Protein AF-A0A842ZXE7-F1 (afdb_monomer)

Mean predicted aligned error: 5.36 Å

Nearest PDB structures (foldseek):
  5zku-assembly1_A  TM=5.043E-01  e=1.605E-01  Pseudarthrobacter chlorophenolicus A6
  1ru4-assembly1_A  TM=4.496E-01  e=8.632E-02  Dickeya chrysanthemi
  4c2l-assembly1_A  TM=4.422E-01  e=1.974E-01  Aspergillus tubingensis
  4ozy-assembly1_A  TM=3.709E-01  e=7.358E+00  Pseudomonas syringae pv. tomato str. DC3000

Structure (mmCIF, N/CA/C/O backbone):
data_AF-A0A842ZXE7-F1
#
_entry.id   AF-A0A842ZXE7-F1
#
loop_
_atom_site.group_PDB
_atom_site.id
_atom_site.type_symbol
_atom_site.label_atom_id
_atom_site.label_alt_id
_atom_site.label_comp_id
_atom_site.label_asym_id
_atom_site.label_entity_id
_atom_site.label_seq_id
_atom_site.pdbx_PDB_ins_code
_atom_site.Cartn_x
_atom_site.Cartn_y
_atom_site.Cartn_z
_atom_site.occupancy
_atom_site.B_iso_or_equiv
_atom_site.auth_seq_id
_atom_site.auth_comp_id
_atom_site.auth_asym_id
_atom_site.auth_atom_id
_atom_site.pdbx_PDB_model_num
ATOM 1 N N . MET A 1 1 ? -13.085 -10.046 -1.344 1.00 96.69 1 MET A N 1
ATOM 2 C CA . MET A 1 1 ? -13.104 -9.848 -2.806 1.00 96.69 1 MET A CA 1
ATOM 3 C C . MET A 1 1 ? -12.924 -11.207 -3.447 1.00 96.69 1 MET A C 1
ATOM 5 O O . MET A 1 1 ? -12.122 -11.976 -2.935 1.00 96.69 1 MET A O 1
ATOM 9 N N . LYS A 1 2 ? -13.717 -11.521 -4.475 1.00 98.12 2 LYS A N 1
ATOM 10 C CA . LYS A 1 2 ? -13.619 -12.799 -5.191 1.00 98.12 2 LYS A CA 1
ATOM 11 C C . LYS A 1 2 ? -12.360 -12.816 -6.052 1.00 98.12 2 LYS A C 1
ATOM 13 O O . LYS A 1 2 ? -11.903 -11.757 -6.464 1.00 98.12 2 LYS A O 1
ATOM 18 N N . ASP A 1 3 ? -11.834 -14.000 -6.318 1.00 98.69 3 ASP A N 1
ATOM 19 C CA . ASP A 1 3 ? -10.656 -14.172 -7.164 1.00 98.69 3 ASP A CA 1
ATOM 20 C C . ASP A 1 3 ? -10.885 -13.569 -8.551 1.00 98.69 3 ASP A C 1
ATOM 22 O O . ASP A 1 3 ? -11.973 -13.681 -9.127 1.00 98.69 3 ASP A O 1
ATOM 26 N N . GLY A 1 4 ? -9.852 -12.936 -9.099 1.00 98.44 4 GLY A N 1
ATOM 27 C CA . GLY A 1 4 ? -9.934 -12.362 -10.430 1.00 98.44 4 GLY A CA 1
ATOM 28 C C . GLY A 1 4 ? -8.965 -11.223 -10.691 1.00 98.44 4 GLY A C 1
ATOM 29 O O . GLY A 1 4 ? -8.296 -10.696 -9.799 1.00 98.44 4 GLY A O 1
ATOM 30 N N . ASN A 1 5 ? -8.922 -10.841 -11.965 1.00 98.50 5 ASN A N 1
ATOM 31 C CA . ASN A 1 5 ? -8.222 -9.657 -12.432 1.00 98.50 5 ASN A CA 1
ATOM 32 C C . ASN A 1 5 ? -9.238 -8.547 -12.694 1.00 98.50 5 ASN A C 1
ATOM 34 O O . ASN A 1 5 ? -10.122 -8.690 -13.538 1.00 98.50 5 ASN A O 1
ATOM 38 N N . TYR A 1 6 ? -9.090 -7.447 -11.975 1.00 98.56 6 TYR A N 1
ATOM 39 C CA . TYR A 1 6 ? -9.992 -6.318 -12.003 1.00 98.56 6 TYR 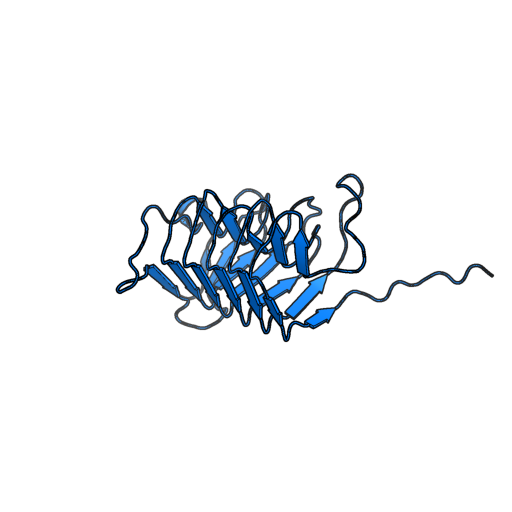A CA 1
ATOM 40 C C . TYR A 1 6 ? -9.317 -5.128 -12.680 1.00 98.56 6 TYR A C 1
ATOM 42 O O . TYR A 1 6 ? -8.247 -4.673 -12.272 1.00 98.56 6 TYR A O 1
ATOM 50 N N . THR A 1 7 ? -9.954 -4.625 -13.731 1.00 98.25 7 THR A N 1
ATOM 51 C CA . THR A 1 7 ? -9.432 -3.570 -14.605 1.00 98.25 7 THR A CA 1
ATOM 52 C C . THR A 1 7 ? -10.528 -2.564 -14.899 1.00 98.25 7 THR A C 1
ATOM 54 O O . THR A 1 7 ? -11.640 -2.980 -15.196 1.00 98.25 7 THR A O 1
ATOM 57 N N . GLY A 1 8 ? -10.215 -1.273 -14.927 1.00 97.38 8 GLY A N 1
ATOM 58 C CA . GLY A 1 8 ? -11.217 -0.219 -15.119 1.00 97.38 8 GLY A CA 1
ATOM 59 C C . GLY A 1 8 ? -11.276 0.711 -13.913 1.00 97.38 8 GLY A C 1
ATOM 60 O O . GLY A 1 8 ? -10.746 0.401 -12.849 1.00 97.38 8 GLY A O 1
ATOM 61 N N . ALA A 1 9 ? -11.860 1.894 -14.090 1.00 96.31 9 ALA A N 1
ATOM 62 C CA . ALA A 1 9 ? -11.877 2.912 -13.037 1.00 96.31 9 ALA A CA 1
ATOM 63 C C . ALA A 1 9 ? -12.733 2.489 -11.834 1.00 96.31 9 ALA A C 1
ATOM 65 O O . ALA A 1 9 ? -12.385 2.767 -10.693 1.00 96.31 9 ALA A O 1
ATOM 66 N N . GLU A 1 10 ? -13.819 1.774 -12.102 1.00 96.62 10 GLU A N 1
ATOM 67 C CA . GLU A 1 10 ? -14.791 1.253 -11.148 1.00 96.62 10 GLU A CA 1
ATOM 68 C C . GLU A 1 10 ? -14.231 0.176 -10.212 1.00 96.62 10 GLU A C 1
ATOM 70 O O . GLU A 1 10 ? -14.838 -0.117 -9.184 1.00 96.62 10 GLU A O 1
ATOM 75 N N . TYR A 1 11 ? -13.077 -0.397 -10.555 1.00 97.81 11 TYR A N 1
ATOM 76 C CA . TYR A 1 11 ? -12.435 -1.445 -9.771 1.00 97.81 11 TYR A CA 1
ATOM 77 C C . TYR A 1 11 ? -11.216 -0.977 -8.976 1.00 97.81 11 TYR A C 1
ATOM 79 O O . TYR A 1 11 ? -10.652 -1.759 -8.211 1.00 97.81 11 TYR A O 1
ATOM 87 N N . MET A 1 12 ? -10.797 0.278 -9.145 1.00 98.50 12 MET A N 1
ATOM 88 C CA . MET A 1 12 ? -9.757 0.850 -8.296 1.00 98.50 12 MET A CA 1
ATOM 89 C C . MET A 1 12 ? -10.302 0.998 -6.876 1.00 98.50 12 MET A C 1
ATOM 91 O O . MET A 1 12 ? -11.468 1.343 -6.668 1.00 98.50 12 MET A O 1
ATOM 95 N N . ILE A 1 13 ? -9.458 0.758 -5.879 1.00 98.62 13 ILE A N 1
ATOM 96 C CA . ILE A 1 13 ? -9.859 0.889 -4.484 1.00 98.62 13 ILE A CA 1
ATOM 97 C C . ILE A 1 13 ? -9.641 2.339 -4.062 1.00 98.62 13 ILE A C 1
ATOM 99 O O . ILE A 1 13 ? -8.526 2.763 -3.764 1.00 98.62 13 ILE A O 1
ATOM 103 N N . VAL A 1 14 ? -10.736 3.098 -4.025 1.00 98.50 14 VAL A N 1
ATOM 104 C CA . VAL A 1 14 ? -10.748 4.504 -3.604 1.00 98.50 14 VAL A CA 1
ATOM 105 C C . VAL A 1 14 ? -11.800 4.684 -2.507 1.00 98.50 14 VAL A C 1
ATOM 107 O O . VAL A 1 14 ? -12.976 4.919 -2.804 1.00 98.50 14 VAL A O 1
ATOM 110 N N . PRO A 1 15 ? -11.434 4.518 -1.222 1.00 98.06 15 PRO A N 1
ATOM 111 C CA . PRO A 1 15 ? -12.386 4.633 -0.127 1.00 98.06 15 PRO A CA 1
ATOM 112 C C . PRO A 1 15 ? -13.055 6.013 -0.090 1.00 98.06 15 PRO A C 1
ATOM 114 O O . PRO A 1 15 ? -12.402 7.055 -0.052 1.00 98.06 15 PRO A O 1
ATOM 117 N N . THR A 1 16 ? -14.386 6.030 -0.061 1.00 97.88 16 THR A N 1
ATOM 118 C CA . THR A 1 16 ? -15.180 7.272 -0.021 1.00 97.88 16 THR A CA 1
ATOM 119 C C . THR A 1 16 ? -15.577 7.684 1.394 1.00 97.88 16 THR A C 1
ATOM 121 O O . THR A 1 16 ? -15.981 8.823 1.621 1.00 97.88 16 THR A O 1
ATOM 124 N N . LYS A 1 17 ? -15.417 6.786 2.369 1.00 98.12 17 LYS A N 1
ATOM 125 C CA . LYS A 1 17 ? -15.741 6.990 3.785 1.00 98.12 17 LYS A CA 1
ATOM 126 C C . LYS A 1 17 ? -14.662 6.387 4.683 1.00 98.12 17 LYS A C 1
ATOM 128 O O . LYS A 1 17 ? -13.945 5.483 4.262 1.00 98.12 17 LYS A O 1
ATOM 133 N N . SER A 1 18 ? -14.561 6.905 5.901 1.00 98.75 18 SER A N 1
ATOM 134 C CA . SER A 1 18 ? -13.717 6.339 6.955 1.00 98.75 18 SER A CA 1
ATOM 135 C C . SER A 1 18 ? -14.473 5.252 7.716 1.00 98.75 18 SER A C 1
ATOM 137 O O . SER A 1 18 ? -15.702 5.306 7.823 1.00 98.75 18 SER A O 1
ATOM 139 N N . GLY A 1 19 ? -13.737 4.287 8.259 1.00 98.69 19 GLY A N 1
ATOM 140 C CA . GLY A 1 19 ? -14.235 3.432 9.330 1.00 98.69 19 GLY A CA 1
ATOM 141 C C . GLY A 1 19 ? -14.176 4.144 10.683 1.00 98.69 19 GLY A C 1
ATOM 142 O O . GLY A 1 19 ? -14.006 5.364 10.770 1.00 98.69 19 GLY A O 1
ATOM 143 N N . THR A 1 20 ? -14.267 3.364 11.753 1.00 98.62 20 THR A N 1
ATOM 144 C CA . THR A 1 20 ? -14.024 3.825 13.126 1.00 98.62 20 THR A CA 1
ATOM 145 C C . THR A 1 20 ? -13.076 2.872 13.846 1.00 98.62 20 THR A C 1
ATOM 147 O O . THR A 1 20 ? -12.869 1.747 13.402 1.00 98.62 20 THR A O 1
ATOM 150 N N . ALA A 1 21 ? -12.535 3.287 14.995 1.00 97.88 21 ALA A N 1
ATOM 151 C CA . ALA A 1 21 ? -11.631 2.452 15.790 1.00 97.88 21 ALA A CA 1
ATOM 152 C C . ALA A 1 21 ? -12.230 1.086 16.183 1.00 97.88 21 ALA A C 1
ATOM 154 O O . ALA A 1 21 ? -11.501 0.106 16.279 1.00 97.88 21 ALA A O 1
ATOM 155 N N . GLY A 1 22 ? -13.549 1.015 16.399 1.00 98.12 22 GLY A N 1
ATOM 156 C CA . GLY A 1 22 ? -14.250 -0.234 16.719 1.00 98.12 22 GLY A CA 1
ATOM 157 C C . GLY A 1 22 ? -14.838 -0.961 15.507 1.00 98.12 22 GLY A C 1
ATOM 158 O O . GLY A 1 22 ? -15.333 -2.073 15.656 1.00 98.12 22 GLY A O 1
ATOM 159 N N . ASN A 1 23 ? -14.833 -0.334 14.328 1.00 98.38 23 ASN A N 1
ATOM 160 C CA . ASN A 1 23 ? -15.393 -0.897 13.103 1.00 98.38 23 ASN A CA 1
ATOM 161 C C . ASN A 1 23 ? -14.651 -0.335 11.874 1.00 98.38 23 ASN A C 1
ATOM 163 O O . ASN A 1 23 ? -15.171 0.561 11.190 1.00 98.38 23 ASN A O 1
ATOM 167 N N . PRO A 1 24 ? -13.406 -0.781 11.629 1.00 98.56 24 PRO A N 1
ATOM 168 C CA . PRO A 1 24 ? -12.656 -0.374 10.452 1.00 98.56 24 PRO A CA 1
ATOM 169 C C . PRO A 1 24 ? -13.319 -0.904 9.176 1.00 98.56 24 PRO A C 1
ATOM 171 O O . PRO A 1 24 ? -14.066 -1.883 9.183 1.00 98.56 24 PRO A O 1
ATOM 174 N N . ILE A 1 25 ? -13.042 -0.249 8.053 1.00 98.81 25 ILE A N 1
ATOM 175 C CA . ILE A 1 25 ? -13.433 -0.763 6.742 1.00 98.81 25 ILE A CA 1
ATOM 176 C C . ILE A 1 25 ? -12.370 -1.755 6.296 1.00 98.81 25 ILE A C 1
ATOM 178 O O . ILE A 1 25 ? -11.247 -1.360 6.000 1.00 98.81 25 ILE A O 1
ATOM 182 N N . THR A 1 26 ? -12.737 -3.029 6.205 1.00 98.56 26 THR A N 1
ATOM 183 C CA . THR A 1 26 ? -11.831 -4.090 5.759 1.00 98.56 26 THR A CA 1
ATOM 184 C C . THR A 1 26 ? -12.104 -4.476 4.309 1.00 98.56 26 THR A C 1
ATOM 186 O O . THR A 1 26 ? -13.222 -4.852 3.950 1.00 98.56 26 THR A O 1
ATOM 189 N N . ILE A 1 27 ? -11.067 -4.422 3.475 1.00 98.56 27 ILE A N 1
ATOM 190 C CA . ILE A 1 27 ? -11.071 -4.898 2.092 1.00 98.56 27 ILE A CA 1
ATOM 191 C C . ILE A 1 27 ? -10.038 -6.018 1.983 1.00 98.56 27 ILE A C 1
ATOM 193 O O . ILE A 1 27 ? -8.833 -5.782 1.993 1.00 98.56 27 ILE A O 1
ATOM 197 N N . ILE A 1 28 ? -10.529 -7.251 1.894 1.00 98.50 28 ILE A N 1
ATOM 198 C CA . ILE A 1 28 ? -9.704 -8.461 1.930 1.00 98.50 28 ILE A CA 1
ATOM 199 C C . ILE A 1 28 ? -9.998 -9.359 0.729 1.00 98.50 28 ILE A C 1
ATOM 201 O O . ILE A 1 28 ? -11.156 -9.474 0.317 1.00 98.50 28 ILE A O 1
ATOM 205 N N . ALA A 1 29 ? -8.977 -9.993 0.156 1.00 98.56 29 ALA A N 1
ATOM 206 C CA . ALA A 1 29 ? -9.146 -11.070 -0.820 1.00 98.56 29 ALA A CA 1
ATOM 207 C C . ALA A 1 29 ? -9.691 -12.344 -0.147 1.00 98.56 29 ALA A C 1
ATOM 209 O O . ALA A 1 29 ? -9.296 -12.670 0.966 1.00 98.56 29 ALA A O 1
ATOM 210 N N . GLU A 1 30 ? -10.617 -13.059 -0.792 1.00 98.19 30 GLU A N 1
ATOM 211 C CA . GLU A 1 30 ? -11.125 -14.335 -0.257 1.00 98.19 30 GLU A CA 1
ATOM 212 C C . GLU A 1 30 ? -10.020 -15.392 -0.216 1.00 98.19 30 GLU A C 1
ATOM 214 O O . GLU A 1 30 ? -9.864 -16.072 0.795 1.00 98.19 30 GLU A O 1
ATOM 219 N N . ASN A 1 31 ? -9.219 -15.459 -1.281 1.00 98.31 31 ASN A N 1
ATOM 220 C CA . ASN A 1 31 ? -8.007 -16.259 -1.347 1.00 98.31 31 ASN A CA 1
ATOM 221 C C . ASN A 1 31 ? -6.794 -15.339 -1.500 1.00 98.31 31 ASN A C 1
ATOM 223 O O . ASN A 1 31 ? -6.780 -14.433 -2.339 1.00 98.31 31 ASN A O 1
ATOM 227 N N . ASP A 1 32 ? -5.772 -15.570 -0.679 1.00 98.12 32 ASP A N 1
ATOM 228 C CA . ASP A 1 32 ? -4.599 -14.702 -0.626 1.00 98.12 32 ASP A CA 1
ATOM 229 C C . ASP A 1 32 ? -3.887 -14.595 -1.981 1.00 98.12 32 ASP A C 1
ATOM 231 O O . ASP A 1 32 ? -3.617 -15.602 -2.641 1.00 98.12 32 ASP A O 1
ATOM 235 N N . GLY A 1 33 ? -3.604 -13.365 -2.410 1.00 97.31 33 GLY A N 1
ATOM 236 C CA . GLY A 1 33 ? -2.925 -13.075 -3.671 1.00 97.31 33 GLY A CA 1
ATOM 237 C C . GLY A 1 33 ? -3.729 -13.390 -4.940 1.00 97.31 33 GLY A C 1
ATOM 238 O O . GLY A 1 33 ? -3.211 -13.184 -6.036 1.00 97.31 33 GLY A O 1
ATOM 239 N N . GLN A 1 34 ? -4.981 -13.857 -4.835 1.00 98.50 34 GLN A N 1
ATOM 240 C CA . GLN A 1 34 ? -5.814 -14.218 -5.997 1.00 98.50 34 GLN A CA 1
ATOM 241 C C . GLN A 1 34 ? -6.651 -13.053 -6.549 1.00 98.50 34 GLN A C 1
ATOM 243 O O . GLN A 1 34 ? -7.358 -13.200 -7.547 1.00 98.50 34 GLN A O 1
ATOM 248 N N . VAL A 1 35 ? -6.565 -11.877 -5.925 1.00 98.81 35 VAL A N 1
ATOM 249 C CA . VAL A 1 35 ? -7.203 -10.642 -6.395 1.00 98.81 35 VAL A CA 1
ATOM 250 C C . VAL A 1 35 ? -6.135 -9.723 -6.952 1.00 98.81 35 VAL A C 1
ATOM 252 O O . VAL A 1 35 ? -5.262 -9.275 -6.213 1.00 98.81 35 VAL A O 1
ATOM 255 N N . THR A 1 36 ? -6.221 -9.410 -8.242 1.00 98.81 36 THR A N 1
ATOM 256 C CA . THR A 1 36 ? -5.367 -8.405 -8.881 1.00 98.81 36 THR A CA 1
ATOM 257 C C . THR A 1 36 ? -6.184 -7.178 -9.247 1.00 98.81 36 THR A C 1
ATOM 259 O O . THR A 1 36 ? -7.175 -7.294 -9.960 1.00 98.81 36 THR A O 1
ATOM 262 N N . ILE A 1 37 ? -5.744 -6.004 -8.803 1.00 98.69 37 ILE A N 1
ATOM 263 C CA . ILE A 1 37 ? -6.245 -4.706 -9.253 1.00 98.69 37 ILE A CA 1
ATOM 264 C C . ILE A 1 37 ? -5.189 -4.097 -10.182 1.00 98.69 37 ILE A C 1
ATOM 266 O O . ILE A 1 37 ? -4.063 -3.804 -9.768 1.00 98.69 37 ILE A O 1
ATOM 270 N N . ASP A 1 38 ? -5.544 -3.937 -11.454 1.00 98.00 38 ASP A N 1
ATOM 271 C CA . ASP A 1 38 ? -4.642 -3.483 -12.512 1.00 98.00 38 ASP A CA 1
ATOM 272 C C . ASP A 1 38 ? -5.004 -2.055 -12.946 1.00 98.00 38 ASP A C 1
ATOM 274 O O . ASP A 1 38 ? -6.069 -1.801 -13.520 1.00 98.00 38 ASP A O 1
ATOM 278 N N . GLY A 1 39 ? -4.098 -1.114 -12.673 1.00 96.88 39 GLY A N 1
ATOM 279 C CA . GLY A 1 39 ? -4.249 0.302 -13.012 1.00 96.88 39 GLY A CA 1
ATOM 280 C C . GLY A 1 39 ? -4.127 0.601 -14.510 1.00 96.88 39 GLY A C 1
ATOM 281 O O . GLY A 1 39 ? -4.389 1.730 -14.935 1.00 96.88 39 GLY A O 1
ATOM 282 N N . GLN A 1 40 ? -3.757 -0.391 -15.330 1.00 95.81 40 GLN A N 1
ATOM 283 C CA . GLN A 1 40 ? -3.592 -0.291 -16.784 1.00 95.81 40 GLN A CA 1
ATOM 284 C C . GLN A 1 40 ? -2.655 0.852 -17.212 1.00 95.81 40 GLN A C 1
ATOM 286 O O . GLN A 1 40 ? -2.864 1.503 -18.237 1.00 95.81 40 GLN A O 1
ATOM 291 N N . ASN A 1 41 ? -1.642 1.137 -16.393 1.00 93.50 41 ASN A N 1
ATOM 292 C CA . ASN A 1 41 ? -0.706 2.258 -16.514 1.00 93.50 41 ASN A CA 1
ATOM 293 C C . ASN A 1 41 ? -1.390 3.632 -16.621 1.00 93.50 41 ASN A C 1
ATOM 295 O O . ASN A 1 41 ? -0.800 4.576 -17.138 1.00 93.50 41 ASN A O 1
ATOM 299 N N . SER A 1 42 ? -2.643 3.742 -16.170 1.00 94.19 42 SER A N 1
ATOM 300 C CA . SER A 1 42 ? -3.492 4.926 -16.363 1.00 94.19 42 SER A CA 1
ATOM 301 C C . SER A 1 42 ? -4.197 5.383 -15.084 1.00 94.19 42 SER A C 1
ATOM 303 O O . SER A 1 42 ? -4.810 6.449 -15.074 1.00 94.19 42 SER A O 1
ATOM 305 N N . ARG A 1 43 ? -4.167 4.573 -14.019 1.00 95.81 43 ARG A N 1
ATOM 306 C CA . ARG A 1 43 ? -4.923 4.784 -12.777 1.00 95.81 43 ARG A CA 1
ATOM 307 C C . ARG A 1 43 ? -4.118 4.305 -11.576 1.00 95.81 43 ARG A C 1
ATOM 309 O O . ARG A 1 43 ? -3.274 3.428 -11.731 1.00 95.81 43 ARG A O 1
ATOM 316 N N . ILE A 1 44 ? -4.439 4.836 -10.399 1.00 97.38 44 ILE A N 1
ATOM 317 C CA . ILE A 1 44 ? -3.884 4.401 -9.113 1.00 97.38 44 ILE A CA 1
ATOM 318 C C . ILE A 1 44 ? -4.731 3.227 -8.590 1.00 97.38 44 ILE A C 1
ATOM 320 O O . ILE A 1 44 ? -5.917 3.436 -8.331 1.00 97.38 44 ILE A O 1
ATOM 324 N N . PRO A 1 45 ? -4.166 2.015 -8.429 1.00 98.25 45 PRO A N 1
ATOM 325 C CA . PRO A 1 45 ? -4.904 0.845 -7.951 1.00 98.25 45 PRO A CA 1
ATOM 326 C C . PRO A 1 45 ? -5.496 0.991 -6.544 1.00 98.25 45 PRO A C 1
ATOM 328 O O . PRO A 1 45 ? -6.637 0.583 -6.323 1.00 98.25 45 PRO A O 1
ATOM 331 N N . LEU A 1 46 ? -4.748 1.587 -5.610 1.00 98.75 46 LEU A N 1
ATOM 332 C CA . LEU A 1 46 ? -5.211 1.910 -4.260 1.00 98.75 46 LEU A CA 1
ATOM 333 C C . LEU A 1 46 ? -4.864 3.361 -3.910 1.00 98.75 46 LEU A C 1
ATOM 335 O O . LEU A 1 46 ? -3.689 3.705 -3.796 1.00 98.75 46 LEU A O 1
ATOM 339 N N . ASP A 1 47 ? -5.885 4.193 -3.696 1.00 98.62 47 ASP A N 1
ATOM 340 C CA . ASP A 1 47 ? -5.739 5.596 -3.285 1.00 98.62 47 ASP A CA 1
ATOM 341 C C . ASP A 1 47 ? -6.588 5.889 -2.043 1.00 98.62 47 ASP A C 1
ATOM 343 O O . ASP A 1 47 ? -7.806 6.075 -2.110 1.00 98.62 47 ASP A O 1
ATOM 347 N N . ILE A 1 48 ? -5.929 5.930 -0.887 1.00 98.69 48 ILE A N 1
ATOM 348 C CA . ILE A 1 48 ? -6.531 6.308 0.388 1.00 98.69 48 ILE A CA 1
ATOM 349 C C . ILE A 1 48 ? -6.237 7.790 0.625 1.00 98.69 48 ILE A C 1
ATOM 351 O O . ILE A 1 48 ? -5.155 8.168 1.079 1.00 98.69 48 ILE A O 1
ATOM 355 N N . ASN A 1 49 ? -7.219 8.637 0.315 1.00 98.38 49 ASN A N 1
ATOM 356 C CA . ASN A 1 49 ? -7.091 10.089 0.399 1.00 98.38 49 ASN A CA 1
ATOM 357 C C . ASN A 1 49 ? -8.032 10.695 1.455 1.00 98.38 49 ASN A C 1
ATOM 359 O O . ASN A 1 49 ? -9.254 10.780 1.266 1.00 98.38 49 ASN A O 1
ATOM 363 N N . GLY A 1 50 ? -7.452 11.114 2.580 1.00 98.31 50 GLY A N 1
ATOM 364 C CA . GLY A 1 50 ? -8.158 11.687 3.727 1.00 98.31 50 GLY A CA 1
ATOM 365 C C . GLY A 1 50 ? -9.238 10.777 4.286 1.00 98.31 50 GLY A C 1
ATOM 366 O O . GLY A 1 50 ? -10.364 11.225 4.526 1.00 98.31 50 GLY A O 1
ATOM 367 N N . LYS A 1 51 ? -8.925 9.486 4.410 1.00 98.62 51 LYS A N 1
ATOM 368 C CA . LYS A 1 51 ? -9.789 8.481 5.037 1.00 98.62 51 LYS A CA 1
ATOM 369 C C . LYS A 1 51 ? -9.001 7.725 6.089 1.00 9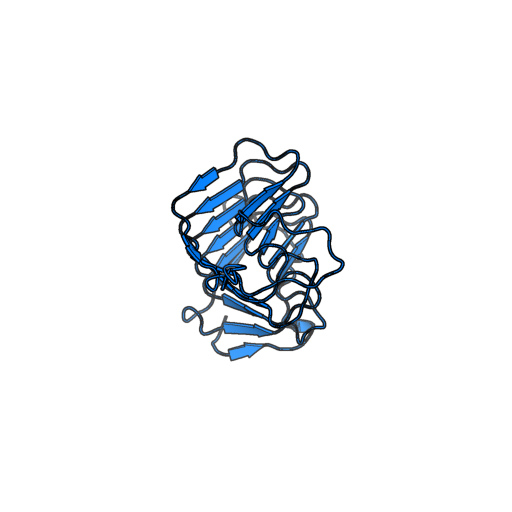8.62 51 LYS A C 1
ATOM 371 O O . LYS A 1 51 ? -7.785 7.618 5.997 1.00 98.62 51 LYS A O 1
ATOM 376 N N . SER A 1 52 ? -9.712 7.205 7.079 1.00 98.75 52 SER A N 1
ATOM 377 C CA . SER A 1 52 ? -9.096 6.580 8.247 1.00 98.75 52 SER A CA 1
ATOM 378 C C . SER A 1 52 ? -9.783 5.278 8.626 1.00 98.75 52 SER A C 1
ATOM 380 O O . SER A 1 52 ? -10.939 5.068 8.250 1.00 98.75 52 SER A O 1
ATOM 382 N N . TYR A 1 53 ? -9.094 4.441 9.405 1.00 98.88 53 TYR A N 1
ATOM 383 C CA . TYR A 1 53 ? -9.583 3.131 9.858 1.00 98.88 53 TYR A CA 1
ATOM 384 C C . TYR A 1 53 ? -9.933 2.219 8.679 1.00 98.88 53 TYR A C 1
ATOM 386 O O . TYR A 1 53 ? -11.087 1.818 8.501 1.00 98.88 53 TYR A O 1
ATOM 394 N N . ILE A 1 54 ? -8.933 1.959 7.837 1.00 98.88 54 ILE A N 1
ATOM 395 C CA . ILE A 1 54 ? -9.055 1.109 6.651 1.00 98.88 54 ILE A CA 1
ATOM 396 C C . ILE A 1 54 ? -8.001 0.010 6.720 1.00 98.88 54 ILE A C 1
ATOM 398 O O . ILE A 1 54 ? -6.814 0.290 6.883 1.00 98.88 54 ILE A O 1
ATOM 402 N N . ASP A 1 55 ? -8.451 -1.222 6.521 1.00 98.88 55 ASP A N 1
ATOM 403 C CA . ASP A 1 55 ? -7.606 -2.403 6.444 1.00 98.88 55 ASP A CA 1
ATOM 404 C C . ASP A 1 55 ? -7.657 -2.968 5.025 1.00 98.88 55 ASP A C 1
ATOM 406 O O . ASP A 1 55 ? -8.738 -3.247 4.502 1.00 98.88 55 ASP A O 1
ATOM 410 N N . ILE A 1 56 ? -6.493 -3.161 4.410 1.00 98.88 56 ILE A N 1
ATOM 411 C CA . ILE A 1 56 ? -6.336 -3.792 3.098 1.00 98.88 56 ILE A CA 1
ATOM 412 C C . ILE A 1 56 ? -5.497 -5.051 3.261 1.00 98.88 56 ILE A C 1
ATOM 414 O O . ILE A 1 56 ? -4.407 -4.993 3.837 1.00 98.88 56 ILE A O 1
ATOM 418 N N . GLU A 1 57 ? -5.980 -6.179 2.737 1.00 98.88 57 GLU A N 1
ATOM 419 C CA . GLU A 1 57 ? -5.305 -7.453 2.958 1.00 98.88 57 GLU A CA 1
ATOM 420 C C . GLU A 1 57 ? -5.380 -8.448 1.789 1.00 98.88 57 GLU A C 1
ATOM 422 O O . GLU A 1 57 ? -6.452 -8.715 1.243 1.00 98.88 57 GLU A O 1
ATOM 427 N N . GLY A 1 58 ? -4.233 -9.032 1.427 1.00 98.75 58 GLY A N 1
ATOM 428 C CA . GLY A 1 58 ? -4.142 -10.153 0.479 1.00 98.75 58 GLY A CA 1
ATOM 429 C C . GLY A 1 58 ? -4.340 -9.806 -1.000 1.00 98.75 58 GLY A C 1
ATOM 430 O O . GLY A 1 58 ? -4.686 -10.678 -1.797 1.00 98.75 58 GLY A O 1
ATOM 431 N N . ILE A 1 59 ? -4.179 -8.535 -1.377 1.00 98.88 59 ILE A N 1
ATOM 432 C CA . ILE A 1 59 ? -4.452 -8.028 -2.733 1.00 98.88 59 ILE A CA 1
ATOM 433 C C . ILE A 1 59 ? -3.146 -7.769 -3.494 1.00 98.88 59 ILE A C 1
ATOM 435 O O . ILE A 1 59 ? -2.148 -7.334 -2.917 1.00 98.88 59 ILE A O 1
ATOM 439 N N . VAL A 1 60 ? -3.166 -8.010 -4.806 1.00 98.81 60 VAL A N 1
ATOM 440 C CA . VAL A 1 60 ? -2.098 -7.651 -5.743 1.00 98.81 60 VAL A CA 1
ATOM 441 C C . VAL A 1 60 ? -2.452 -6.347 -6.466 1.00 98.81 60 VAL A C 1
ATOM 443 O O . VAL A 1 60 ? -3.483 -6.265 -7.130 1.00 98.81 60 VAL A O 1
ATOM 446 N N . PHE A 1 61 ? -1.586 -5.338 -6.393 1.00 98.69 61 PHE A N 1
ATOM 447 C CA . PHE A 1 61 ? -1.712 -4.063 -7.105 1.00 98.69 61 PHE A CA 1
ATOM 448 C C . PHE A 1 61 ? -0.632 -3.938 -8.181 1.00 98.69 61 PHE A C 1
ATOM 450 O O . PHE A 1 61 ? 0.546 -4.187 -7.922 1.00 98.69 61 PHE A O 1
ATOM 457 N N . LYS A 1 62 ? -0.991 -3.542 -9.404 1.00 96.75 62 LYS A N 1
ATOM 458 C CA . LYS A 1 62 ? 0.016 -3.366 -10.460 1.00 96.75 62 LYS A CA 1
ATOM 459 C C . LYS A 1 62 ? -0.347 -2.322 -11.499 1.00 96.75 62 LYS A C 1
ATOM 461 O O . LYS A 1 62 ? -1.511 -1.949 -11.639 1.00 96.75 62 LYS A O 1
ATOM 466 N N . ASN A 1 63 ? 0.667 -1.942 -12.274 1.00 94.38 63 ASN A N 1
ATOM 467 C CA . ASN A 1 63 ? 0.549 -1.093 -13.457 1.00 94.38 63 ASN A CA 1
ATOM 468 C C . ASN A 1 63 ? -0.122 0.249 -13.131 1.00 94.38 63 ASN A C 1
ATOM 470 O O . ASN A 1 63 ? -1.102 0.626 -13.774 1.00 94.38 63 ASN A O 1
ATOM 474 N N . SER A 1 64 ? 0.363 0.963 -12.116 1.00 94.50 64 SER A N 1
ATOM 475 C CA . SER A 1 64 ? -0.118 2.317 -11.840 1.00 94.50 64 SER A CA 1
ATOM 476 C C . SER A 1 64 ? 0.457 3.334 -12.835 1.00 94.50 64 SER A C 1
ATOM 478 O O . SER A 1 64 ? 1.495 3.105 -13.464 1.00 94.50 64 SER A O 1
ATOM 480 N N . ASN A 1 65 ? -0.208 4.482 -12.989 1.00 91.94 65 ASN A N 1
ATOM 481 C CA . ASN A 1 65 ? 0.400 5.676 -13.598 1.00 91.94 65 ASN A CA 1
ATOM 482 C C . ASN A 1 65 ? 1.178 6.539 -12.583 1.00 91.94 65 ASN A C 1
ATOM 484 O O . ASN A 1 65 ? 1.902 7.448 -12.985 1.00 91.94 65 ASN A O 1
ATOM 488 N N . GLN A 1 66 ? 1.026 6.261 -11.285 1.00 92.19 66 GLN A N 1
ATOM 489 C CA . GLN A 1 66 ? 1.795 6.838 -10.180 1.00 92.19 66 GLN A CA 1
ATOM 490 C C . GLN A 1 66 ? 2.285 5.706 -9.274 1.00 92.19 66 GLN A C 1
ATOM 492 O O . GLN A 1 66 ? 2.752 4.707 -9.802 1.00 92.19 66 GLN A O 1
ATOM 497 N N . ALA A 1 67 ? 2.213 5.818 -7.945 1.00 94.31 67 ALA A N 1
ATOM 498 C CA . ALA A 1 67 ? 2.414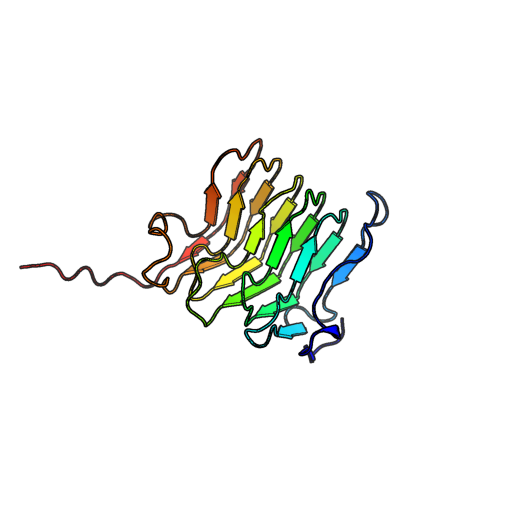 4.683 -7.043 1.00 94.31 67 ALA A CA 1
ATOM 499 C C . ALA A 1 67 ? 1.219 3.713 -7.069 1.00 94.31 67 ALA A C 1
ATOM 501 O O . ALA A 1 67 ? 0.101 4.079 -7.431 1.00 94.31 67 ALA A O 1
ATOM 502 N N . GLU A 1 68 ? 1.465 2.460 -6.718 1.00 97.38 68 GLU A N 1
ATOM 503 C CA . GLU A 1 68 ? 0.498 1.363 -6.731 1.00 97.38 68 GLU A CA 1
ATOM 504 C C . GLU A 1 68 ? -0.418 1.438 -5.510 1.00 97.38 68 GLU A C 1
ATOM 506 O O . GLU A 1 68 ? -1.621 1.196 -5.616 1.00 97.38 68 GLU A O 1
ATOM 511 N N . VAL A 1 69 ? 0.166 1.821 -4.374 1.00 98.38 69 VAL A N 1
ATOM 512 C CA . VAL A 1 69 ? -0.520 2.081 -3.113 1.00 98.38 69 VAL A CA 1
ATOM 513 C C . VAL A 1 69 ? -0.178 3.492 -2.659 1.00 98.38 69 VAL A C 1
ATOM 515 O O . VAL A 1 69 ? 0.974 3.779 -2.342 1.00 98.38 69 VAL A O 1
ATOM 518 N N . VAL A 1 70 ? -1.184 4.361 -2.603 1.00 98.12 70 VAL A N 1
ATOM 519 C CA . VAL A 1 70 ? -1.056 5.752 -2.162 1.00 98.12 70 VAL A CA 1
ATOM 520 C C . VAL A 1 70 ? -1.882 5.968 -0.900 1.00 98.12 70 VAL A C 1
ATOM 522 O O . VAL A 1 70 ? -3.088 5.726 -0.881 1.00 98.12 70 VAL A O 1
ATOM 525 N N . ILE A 1 71 ? -1.238 6.476 0.148 1.00 98.56 71 ILE A N 1
ATOM 526 C CA . ILE A 1 71 ? -1.880 6.954 1.373 1.00 98.56 71 ILE A CA 1
ATOM 527 C C . ILE A 1 71 ? -1.521 8.430 1.542 1.00 98.56 71 ILE A C 1
ATOM 529 O O . ILE A 1 71 ? -0.347 8.801 1.633 1.00 98.56 71 ILE A O 1
ATOM 533 N N . ARG A 1 72 ? -2.543 9.288 1.531 1.00 97.44 72 ARG A N 1
ATOM 534 C CA . ARG A 1 72 ? -2.382 10.746 1.476 1.00 97.44 72 ARG A CA 1
ATOM 535 C C . ARG A 1 72 ? -3.533 11.498 2.132 1.00 97.44 72 ARG A C 1
ATOM 537 O O . ARG A 1 72 ? -4.500 10.906 2.608 1.00 97.44 72 ARG A O 1
ATOM 544 N N . GLY A 1 73 ? -3.431 12.826 2.140 1.00 96.44 73 GLY A N 1
ATOM 545 C CA . GLY A 1 73 ? -4.513 13.714 2.566 1.00 96.44 73 GLY A CA 1
ATOM 546 C C . GLY A 1 73 ? -4.846 13.609 4.051 1.00 96.44 73 GLY A C 1
ATOM 547 O O . GLY A 1 73 ? -6.019 13.636 4.401 1.00 96.44 73 GLY A O 1
ATOM 548 N N . THR A 1 74 ? -3.846 13.480 4.930 1.00 96.00 74 THR A N 1
ATOM 549 C CA . THR A 1 74 ? -4.023 13.313 6.389 1.00 96.00 74 THR A CA 1
ATOM 550 C C . THR A 1 74 ? -4.774 12.036 6.802 1.00 96.00 74 THR A C 1
ATOM 552 O O . THR A 1 74 ? -5.502 12.022 7.790 1.00 96.00 74 THR A O 1
ATOM 555 N N . SER A 1 75 ? -4.603 10.950 6.043 1.00 98.00 75 SER A N 1
ATOM 556 C CA . SER A 1 75 ? -5.177 9.634 6.372 1.00 98.00 75 SER A CA 1
ATOM 557 C C . SER A 1 75 ? -4.532 9.024 7.621 1.00 98.00 75 SER A C 1
ATOM 559 O O . SER A 1 75 ? -3.320 9.138 7.804 1.00 98.00 75 SER A O 1
ATOM 561 N N . SER A 1 76 ? -5.313 8.338 8.461 1.00 98.44 76 SER A N 1
ATOM 562 C CA . SER A 1 76 ? -4.792 7.733 9.697 1.00 98.44 76 SER A CA 1
ATOM 563 C C . SER A 1 76 ? -5.368 6.360 10.017 1.00 98.44 76 SER A C 1
ATOM 565 O O . SER A 1 76 ? -6.482 6.047 9.613 1.00 98.44 76 SER A O 1
ATOM 567 N N . TYR A 1 77 ? -4.655 5.560 10.812 1.00 98.75 77 TYR A N 1
ATOM 568 C CA . TYR A 1 77 ? -5.098 4.216 11.221 1.00 98.75 77 TYR A CA 1
ATOM 569 C C . TYR A 1 77 ? -5.363 3.322 10.007 1.00 98.75 77 TYR A C 1
ATOM 571 O O . TYR A 1 77 ? -6.483 2.861 9.780 1.00 98.75 77 TYR A O 1
ATOM 579 N N . ILE A 1 78 ? -4.327 3.146 9.191 1.00 98.88 78 ILE A N 1
ATOM 580 C CA . ILE A 1 78 ? -4.379 2.341 7.970 1.00 98.88 78 ILE A CA 1
ATOM 581 C C . ILE A 1 78 ? -3.492 1.119 8.151 1.00 98.88 78 ILE A C 1
ATOM 583 O O . ILE A 1 78 ? -2.322 1.264 8.506 1.00 98.88 78 ILE A O 1
ATOM 587 N N . ASN A 1 79 ? -4.024 -0.065 7.861 1.00 98.88 79 ASN A N 1
ATOM 588 C CA . ASN A 1 79 ? -3.245 -1.297 7.858 1.00 98.88 79 ASN A CA 1
ATOM 589 C C . ASN A 1 79 ? -3.222 -1.896 6.453 1.00 98.88 79 ASN A C 1
ATOM 591 O O . ASN A 1 79 ? -4.264 -2.211 5.884 1.00 98.88 79 ASN A O 1
ATOM 595 N N . ILE A 1 80 ? -2.024 -2.081 5.909 1.00 98.88 80 ILE A N 1
ATOM 596 C CA . ILE A 1 80 ? -1.773 -2.764 4.642 1.00 98.88 80 ILE A CA 1
ATOM 597 C C . ILE A 1 80 ? -1.006 -4.047 4.964 1.00 98.88 80 ILE A C 1
ATOM 599 O O . ILE A 1 80 ? 0.127 -3.978 5.444 1.00 98.88 80 ILE A O 1
ATOM 603 N N . ARG A 1 81 ? -1.627 -5.211 4.748 1.00 98.88 81 ARG A N 1
ATOM 604 C CA . ARG A 1 81 ? -1.068 -6.517 5.136 1.00 98.88 81 ARG A CA 1
ATOM 605 C C . ARG A 1 81 ? -1.091 -7.514 3.989 1.00 98.88 81 ARG A C 1
ATOM 607 O O . ARG A 1 81 ? -2.088 -7.601 3.282 1.00 98.88 81 ARG A O 1
ATOM 614 N N . ARG A 1 82 ? -0.038 -8.320 3.824 1.00 98.75 82 ARG A N 1
ATOM 615 C CA . ARG A 1 82 ? -0.009 -9.391 2.800 1.00 98.75 82 ARG A CA 1
ATOM 616 C C . ARG A 1 82 ? -0.333 -8.871 1.392 1.00 98.75 82 ARG A C 1
ATOM 618 O O . ARG A 1 82 ? -0.983 -9.540 0.599 1.00 98.75 82 ARG A O 1
ATOM 625 N N . VAL A 1 83 ? 0.066 -7.635 1.093 1.00 98.81 83 VAL A N 1
ATOM 626 C CA . VAL A 1 83 ? -0.195 -6.991 -0.198 1.00 98.81 83 VAL A CA 1
ATOM 627 C C . VAL A 1 83 ? 1.039 -7.117 -1.075 1.00 98.81 83 VAL A C 1
ATOM 629 O O . VAL A 1 83 ? 2.155 -6.866 -0.629 1.00 98.81 83 VAL A O 1
ATOM 632 N N . SER A 1 84 ? 0.843 -7.469 -2.342 1.00 98.50 84 SER A N 1
ATOM 633 C CA . SER A 1 84 ? 1.909 -7.417 -3.345 1.00 98.50 84 SER A CA 1
ATOM 634 C C . SER A 1 84 ? 1.679 -6.235 -4.268 1.00 98.50 84 SER A C 1
ATOM 636 O O . SER A 1 84 ? 0.579 -6.063 -4.779 1.00 98.50 84 SER A O 1
ATOM 638 N N . ALA A 1 85 ? 2.703 -5.431 -4.515 1.00 97.75 85 ALA A N 1
ATOM 639 C CA . ALA A 1 85 ? 2.614 -4.317 -5.439 1.00 97.75 85 ALA A CA 1
ATOM 640 C C . ALA A 1 85 ? 3.799 -4.301 -6.402 1.00 97.75 85 ALA A C 1
ATOM 642 O O . ALA A 1 85 ? 4.952 -4.506 -6.006 1.00 97.75 85 ALA A O 1
ATOM 643 N N . SER A 1 86 ? 3.510 -4.074 -7.681 1.00 94.25 86 SER A N 1
ATOM 644 C CA . SER A 1 86 ? 4.531 -4.128 -8.720 1.00 94.25 86 SER A CA 1
ATOM 645 C C . SER A 1 86 ? 4.384 -3.056 -9.776 1.00 94.25 86 SER A C 1
ATOM 647 O O . SER A 1 86 ? 3.277 -2.780 -10.242 1.00 94.25 86 SER A O 1
ATOM 649 N N . LYS A 1 87 ? 5.529 -2.532 -10.208 1.00 84.94 87 LYS A N 1
ATOM 650 C CA . LYS A 1 87 ? 5.608 -1.521 -11.255 1.00 84.94 87 LYS A CA 1
ATOM 651 C C . LYS A 1 87 ? 6.551 -1.947 -12.372 1.00 84.94 87 LYS A C 1
ATOM 653 O O . LYS A 1 87 ? 7.712 -2.282 -12.134 1.00 84.94 87 LYS A O 1
ATOM 658 N N . SER A 1 88 ? 6.068 -1.893 -13.608 1.00 74.88 88 SER A N 1
ATOM 659 C CA . SER A 1 88 ? 6.842 -2.249 -14.804 1.00 74.88 88 SER A CA 1
ATOM 660 C C . SER A 1 88 ? 7.319 -1.045 -15.618 1.00 74.88 88 SER A C 1
ATOM 662 O O . SER A 1 88 ? 8.156 -1.217 -16.500 1.00 74.88 88 SER A O 1
ATOM 664 N N . ASN A 1 89 ? 6.809 0.161 -15.352 1.00 71.94 89 ASN A N 1
ATOM 665 C CA . ASN A 1 89 ? 7.192 1.382 -16.055 1.00 71.94 89 ASN A CA 1
ATOM 666 C C . ASN A 1 89 ? 8.166 2.227 -15.218 1.00 71.94 89 ASN A C 1
ATOM 668 O O . ASN A 1 89 ? 8.175 2.210 -13.992 1.00 71.94 89 ASN A O 1
ATOM 672 N N . GLY A 1 90 ? 9.051 2.946 -15.897 1.00 63.88 90 GLY A N 1
ATOM 673 C CA . GLY A 1 90 ? 9.962 3.875 -15.252 1.00 63.88 90 GLY A CA 1
ATOM 674 C C . GLY A 1 90 ? 9.217 5.065 -14.651 1.00 63.88 90 GLY A C 1
ATOM 675 O O . GLY A 1 90 ? 8.596 5.811 -15.399 1.00 63.88 90 GLY A O 1
ATOM 676 N N . SER A 1 91 ? 9.257 5.248 -13.325 1.00 67.62 91 SER A N 1
ATOM 677 C CA . SER A 1 91 ? 8.534 6.344 -12.658 1.00 67.62 91 SER A CA 1
ATOM 678 C C . SER A 1 91 ? 9.359 7.042 -11.575 1.00 67.62 91 SER A C 1
ATOM 680 O O . SER A 1 91 ? 10.209 6.419 -10.938 1.00 67.62 91 SER A O 1
ATOM 682 N N . GLU A 1 92 ? 9.048 8.315 -11.331 1.00 76.88 92 GLU A N 1
ATOM 683 C CA . GLU A 1 92 ? 9.540 9.118 -10.199 1.00 76.88 92 GLU A CA 1
ATOM 684 C C . GLU A 1 92 ? 8.848 8.792 -8.861 1.00 76.88 92 GLU A C 1
ATOM 686 O O . GLU A 1 92 ? 9.269 9.275 -7.809 1.00 76.88 92 GLU A O 1
ATOM 691 N N . TYR A 1 93 ? 7.791 7.979 -8.903 1.00 86.19 93 TYR A N 1
ATOM 692 C CA . TYR A 1 93 ? 6.976 7.611 -7.749 1.00 86.19 93 TYR A CA 1
ATOM 693 C C . TYR A 1 93 ? 7.525 6.382 -7.036 1.00 86.19 93 TYR A C 1
ATOM 695 O O . TYR A 1 93 ? 8.334 5.632 -7.589 1.00 86.19 93 TYR A O 1
ATOM 703 N N . ASN A 1 94 ? 7.044 6.167 -5.814 1.00 90.38 94 ASN A N 1
ATOM 704 C CA . ASN A 1 94 ? 7.296 4.951 -5.047 1.00 90.38 94 ASN A CA 1
ATOM 705 C C . ASN A 1 94 ? 6.317 3.833 -5.470 1.00 90.38 94 ASN A C 1
ATOM 707 O O . ASN A 1 94 ? 5.473 4.058 -6.338 1.00 90.38 94 ASN A O 1
ATOM 711 N N . ILE A 1 95 ? 6.424 2.622 -4.909 1.00 94.50 95 ILE A N 1
ATOM 712 C CA . ILE A 1 95 ? 5.389 1.579 -5.093 1.00 94.50 95 ILE A CA 1
ATOM 713 C C . ILE A 1 95 ? 4.347 1.691 -3.977 1.00 94.50 95 ILE A C 1
ATOM 715 O O . ILE A 1 95 ? 3.161 1.860 -4.249 1.00 94.50 95 ILE A O 1
ATOM 719 N N . PHE A 1 96 ? 4.802 1.653 -2.725 1.00 97.12 96 PHE A N 1
ATOM 720 C CA . PHE A 1 96 ? 4.012 2.026 -1.559 1.00 97.12 96 PHE A CA 1
ATOM 721 C C . PHE A 1 96 ? 4.413 3.430 -1.118 1.00 97.12 96 PHE A C 1
ATOM 723 O O . PHE A 1 96 ? 5.571 3.679 -0.774 1.00 97.12 96 PHE A O 1
ATOM 730 N N . GLU A 1 97 ? 3.454 4.343 -1.126 1.00 96.19 97 GLU A N 1
ATOM 731 C CA . GLU A 1 97 ? 3.672 5.753 -0.848 1.00 96.19 97 GLU A CA 1
ATOM 732 C C . GLU A 1 97 ? 2.782 6.238 0.292 1.00 96.19 97 GLU A C 1
ATOM 734 O O . GLU A 1 97 ? 1.556 6.215 0.199 1.00 96.19 97 GLU A O 1
ATOM 739 N N . VAL A 1 98 ? 3.414 6.736 1.352 1.00 97.88 98 VAL A N 1
ATOM 740 C CA . VAL A 1 98 ? 2.756 7.424 2.462 1.00 97.88 98 VAL A CA 1
ATOM 741 C C . VAL A 1 98 ? 3.200 8.884 2.452 1.00 97.88 98 VAL A C 1
ATOM 743 O O . VAL A 1 98 ? 4.237 9.241 3.004 1.00 97.88 98 VAL A O 1
ATOM 746 N N . SER A 1 99 ? 2.427 9.739 1.791 1.00 95.31 99 SER A N 1
ATOM 747 C CA . SER A 1 99 ? 2.798 11.148 1.584 1.00 95.31 99 SER A CA 1
ATOM 748 C C . SER A 1 99 ? 2.231 12.102 2.635 1.00 95.31 99 SER A C 1
ATOM 750 O O . SER A 1 99 ? 2.655 13.251 2.722 1.00 95.31 99 SER A O 1
ATOM 752 N N . SER A 1 100 ? 1.233 11.660 3.403 1.00 94.94 100 SER A N 1
ATOM 753 C CA . SER A 1 100 ? 0.635 12.421 4.501 1.00 94.94 100 SER A CA 1
ATOM 754 C C . SER A 1 100 ? -0.254 11.506 5.342 1.00 94.94 100 SER A C 1
ATOM 756 O O . SER A 1 100 ? -1.096 10.795 4.789 1.00 94.94 100 SER A O 1
ATOM 758 N N . GLY A 1 101 ? -0.106 11.549 6.667 1.00 95.69 101 GLY A N 1
ATOM 759 C CA . GLY A 1 101 ? -0.885 10.710 7.575 1.00 95.69 101 GLY A CA 1
ATOM 760 C C . GLY A 1 101 ? -0.146 10.292 8.841 1.00 95.69 101 GLY A C 1
ATOM 761 O O . GLY A 1 101 ? 1.015 10.650 9.046 1.00 95.69 101 GLY A O 1
ATOM 762 N N . ASN A 1 102 ? -0.824 9.526 9.697 1.00 98.25 102 ASN A N 1
ATOM 763 C CA . ASN A 1 102 ? -0.211 8.922 10.882 1.00 98.25 102 ASN A CA 1
ATOM 764 C C . ASN A 1 102 ? -0.845 7.578 11.272 1.00 98.25 102 ASN A C 1
ATOM 766 O O . ASN A 1 102 ? -1.963 7.285 10.866 1.00 98.25 102 ASN A O 1
ATOM 770 N N . HIS A 1 103 ? -0.159 6.771 12.084 1.00 98.69 103 HIS A N 1
ATOM 771 C CA . HIS A 1 103 ? -0.622 5.428 12.479 1.00 98.69 103 HIS A CA 1
ATOM 772 C C . HIS A 1 103 ? -0.879 4.540 11.257 1.00 98.69 103 HIS A C 1
ATOM 774 O O . HIS A 1 103 ? -2.001 4.099 11.005 1.00 98.69 103 HIS A O 1
ATOM 780 N N . ILE A 1 104 ? 0.166 4.334 10.460 1.00 98.88 104 ILE A N 1
ATOM 781 C CA . ILE A 1 104 ? 0.090 3.547 9.229 1.00 98.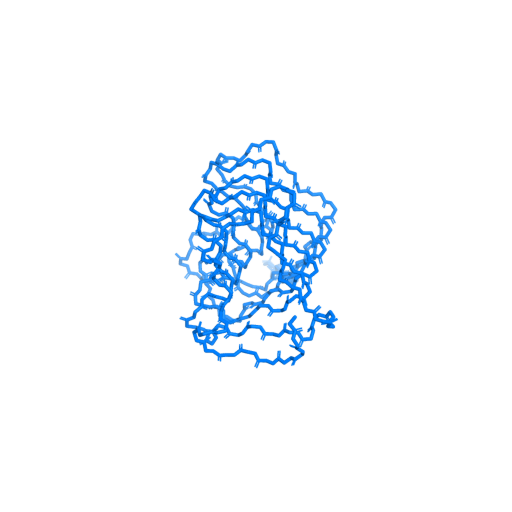88 104 ILE A CA 1
ATOM 782 C C . ILE A 1 104 ? 1.037 2.364 9.350 1.00 98.88 104 ILE A C 1
ATOM 784 O O . ILE A 1 104 ? 2.231 2.534 9.602 1.00 98.88 104 ILE A O 1
ATOM 788 N N . LEU A 1 105 ? 0.492 1.172 9.144 1.00 98.88 105 LEU A N 1
ATOM 789 C CA . LEU A 1 105 ? 1.222 -0.082 9.139 1.00 98.88 105 LEU A CA 1
ATOM 790 C C . LEU A 1 105 ? 1.274 -0.640 7.716 1.00 98.88 105 LEU A C 1
ATOM 792 O O . LEU A 1 105 ? 0.233 -0.866 7.101 1.00 98.88 105 LEU A O 1
ATOM 796 N N . ILE A 1 106 ? 2.482 -0.911 7.226 1.00 98.75 106 ILE A N 1
ATOM 797 C CA . ILE A 1 106 ? 2.717 -1.729 6.032 1.00 98.75 106 ILE A CA 1
ATOM 798 C C . ILE A 1 106 ? 3.498 -2.961 6.471 1.00 98.75 106 ILE A C 1
ATOM 800 O O . ILE A 1 106 ? 4.646 -2.862 6.922 1.00 98.75 106 ILE A O 1
ATOM 804 N N . GLU A 1 107 ? 2.849 -4.114 6.388 1.00 98.69 107 GLU A N 1
ATOM 805 C CA . GLU A 1 107 ? 3.324 -5.351 6.987 1.00 98.69 107 GLU A CA 1
ATOM 806 C C . GLU A 1 107 ? 3.183 -6.557 6.060 1.00 98.69 107 GLU A C 1
ATOM 808 O O . GLU A 1 107 ? 2.227 -6.652 5.288 1.00 98.69 107 GLU A O 1
ATOM 813 N N . ASP A 1 108 ? 4.129 -7.497 6.159 1.00 98.62 108 ASP A N 1
ATOM 814 C CA . ASP A 1 108 ? 4.106 -8.777 5.436 1.00 98.62 108 ASP A CA 1
ATOM 815 C C . ASP A 1 108 ? 3.859 -8.595 3.926 1.00 98.62 108 ASP A C 1
ATOM 817 O O . ASP A 1 108 ? 3.199 -9.409 3.285 1.00 98.62 108 ASP A O 1
ATOM 821 N N . SER A 1 109 ? 4.328 -7.480 3.361 1.00 98.62 109 SER A N 1
ATOM 822 C CA . SER A 1 109 ? 4.002 -7.049 2.003 1.00 98.62 109 SER A CA 1
ATOM 823 C C . SER A 1 109 ? 5.212 -7.121 1.075 1.00 98.62 109 SER A C 1
ATOM 825 O O . SER A 1 109 ? 6.372 -7.116 1.498 1.00 98.62 109 SER A O 1
ATOM 827 N N . VAL A 1 110 ? 4.929 -7.199 -0.222 1.00 97.12 110 VAL A N 1
ATOM 828 C CA . VAL A 1 110 ? 5.915 -7.369 -1.287 1.00 97.12 110 VAL A CA 1
ATOM 829 C C . VAL A 1 110 ? 5.882 -6.171 -2.224 1.00 97.12 110 VAL A C 1
ATOM 831 O O . VAL A 1 110 ? 4.823 -5.781 -2.705 1.00 97.12 110 VAL A O 1
ATOM 834 N N . ALA A 1 111 ? 7.051 -5.613 -2.527 1.00 94.94 111 ALA A N 1
ATOM 835 C CA . ALA A 1 111 ? 7.209 -4.515 -3.475 1.00 94.94 111 ALA A CA 1
ATOM 836 C C . ALA A 1 111 ? 8.303 -4.848 -4.497 1.00 94.94 111 ALA A C 1
ATOM 838 O O . ALA A 1 111 ? 9.440 -5.121 -4.109 1.00 94.94 111 ALA A O 1
ATOM 839 N N . TYR A 1 112 ? 8.020 -4.791 -5.799 1.00 92.00 112 TYR A N 1
ATOM 840 C CA . TYR A 1 112 ? 9.063 -5.036 -6.803 1.00 92.00 112 TYR A CA 1
ATOM 841 C C . TYR A 1 112 ? 8.888 -4.258 -8.103 1.00 92.00 112 TYR A C 1
ATOM 843 O O . TYR A 1 112 ? 7.780 -3.946 -8.534 1.00 92.00 112 TYR A O 1
ATOM 851 N N . GLY A 1 113 ? 10.015 -3.981 -8.760 1.00 88.81 113 GLY A N 1
ATOM 852 C CA . GLY A 1 113 ? 10.035 -3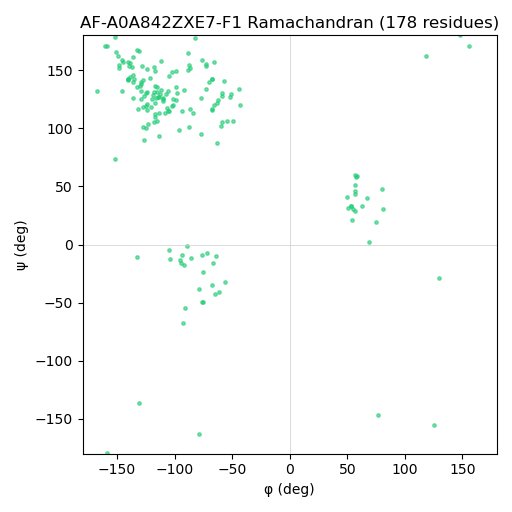.420 -10.109 1.00 88.81 113 GLY A CA 1
ATOM 853 C C . GLY A 1 113 ? 10.837 -2.130 -10.248 1.00 88.81 113 GLY A C 1
ATOM 854 O O . GLY A 1 113 ? 11.788 -1.888 -9.498 1.00 88.81 113 GLY A O 1
ATOM 855 N N . THR A 1 114 ? 10.485 -1.338 -11.261 1.00 85.06 114 THR A N 1
ATOM 856 C CA . THR A 1 114 ? 11.184 -0.096 -11.630 1.00 85.06 114 THR A CA 1
ATOM 857 C C . THR A 1 114 ? 10.525 1.095 -10.946 1.00 85.06 114 THR A C 1
ATOM 859 O O . THR A 1 114 ? 9.373 1.402 -11.218 1.00 85.06 114 THR A O 1
ATOM 862 N N . THR A 1 115 ? 11.226 1.768 -10.038 1.00 84.19 115 THR A N 1
ATOM 863 C CA . THR A 1 115 ? 10.618 2.770 -9.149 1.00 84.19 115 THR A CA 1
ATOM 864 C C . THR A 1 115 ? 11.670 3.716 -8.569 1.00 84.19 115 THR A C 1
ATOM 866 O O . THR A 1 115 ? 12.866 3.457 -8.692 1.00 84.19 115 THR A O 1
ATOM 869 N N . ARG A 1 116 ? 11.247 4.788 -7.888 1.00 82.75 116 ARG A N 1
ATOM 870 C CA . ARG A 1 116 ? 12.143 5.610 -7.062 1.00 82.75 116 ARG A CA 1
ATOM 871 C C . ARG A 1 116 ? 12.471 4.924 -5.734 1.00 82.75 116 ARG A C 1
ATOM 873 O O . ARG A 1 116 ? 13.645 4.800 -5.384 1.00 82.75 116 ARG A O 1
ATOM 880 N N . LYS A 1 117 ? 11.445 4.449 -5.020 1.00 88.00 117 LYS A N 1
ATOM 881 C CA . LYS A 1 117 ? 11.543 3.609 -3.812 1.00 88.00 117 LYS A CA 1
ATOM 882 C C . LYS A 1 117 ? 10.477 2.527 -3.838 1.00 88.00 117 LYS A C 1
ATOM 884 O O . LYS A 1 117 ? 9.426 2.683 -4.457 1.00 88.00 117 LYS A O 1
ATOM 889 N N . LEU A 1 118 ? 10.739 1.416 -3.166 1.00 91.56 118 LEU A N 1
ATOM 890 C CA . LEU A 1 118 ? 9.747 0.360 -3.008 1.00 91.56 118 LEU A CA 1
ATOM 891 C C . LEU A 1 118 ? 8.690 0.778 -1.981 1.00 91.56 118 LEU A C 1
ATOM 893 O O . LEU A 1 118 ? 7.504 0.721 -2.277 1.00 91.56 118 LEU A O 1
ATOM 897 N N . ILE A 1 119 ? 9.110 1.258 -0.808 1.00 94.50 119 ILE A N 1
ATOM 898 C CA . ILE A 1 119 ? 8.203 1.727 0.250 1.00 94.50 119 ILE A CA 1
ATOM 899 C C . ILE A 1 119 ? 8.753 3.033 0.818 1.00 94.50 119 ILE A C 1
ATOM 901 O O . ILE A 1 119 ? 9.910 3.080 1.226 1.00 94.50 119 ILE A O 1
ATOM 905 N N . ALA A 1 120 ? 7.963 4.098 0.855 1.00 94.50 120 ALA A N 1
ATOM 906 C CA . ALA A 1 120 ? 8.414 5.363 1.424 1.00 94.50 120 ALA A CA 1
ATOM 907 C C . ALA A 1 120 ? 7.316 6.057 2.227 1.00 94.50 120 ALA A C 1
ATOM 909 O O . ALA A 1 120 ? 6.153 6.057 1.821 1.00 94.50 120 ALA A O 1
ATOM 910 N N . ALA A 1 121 ? 7.710 6.690 3.335 1.00 95.94 121 ALA A N 1
ATOM 911 C CA . ALA A 1 121 ? 6.904 7.707 4.003 1.00 95.94 121 ALA A CA 1
ATOM 912 C C . ALA A 1 121 ? 7.655 9.033 4.083 1.00 95.94 121 ALA A C 1
ATOM 914 O O . ALA A 1 121 ? 8.875 9.055 4.268 1.00 95.94 121 ALA A O 1
ATOM 915 N N . TYR A 1 122 ? 6.932 10.138 3.937 1.00 93.56 122 TYR A N 1
ATOM 916 C CA . TYR A 1 122 ? 7.514 11.473 3.967 1.00 93.56 122 TYR A CA 1
ATOM 917 C C . TYR A 1 122 ? 6.487 12.554 4.295 1.00 93.56 122 TYR A C 1
ATOM 919 O O . TYR A 1 122 ? 5.284 12.318 4.267 1.00 93.56 122 TYR A O 1
ATOM 927 N N . GLY A 1 123 ? 6.977 13.774 4.536 1.00 85.44 123 GLY A N 1
ATOM 928 C CA . GLY A 1 123 ? 6.138 14.975 4.526 1.00 85.44 123 GLY A CA 1
ATOM 929 C C . GLY A 1 123 ? 5.331 15.216 5.804 1.00 85.44 123 GLY A C 1
ATOM 930 O O . GLY A 1 123 ? 4.142 15.512 5.723 1.00 85.44 123 GLY A O 1
ATOM 931 N N . GLY A 1 124 ? 5.962 15.128 6.979 1.00 89.00 124 GLY A N 1
ATOM 932 C CA . GLY A 1 124 ? 5.306 15.427 8.261 1.00 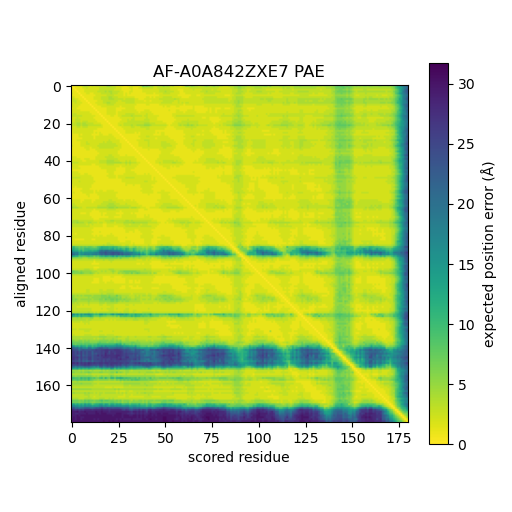89.00 124 GLY A CA 1
ATOM 933 C C . GLY A 1 124 ? 4.460 14.269 8.793 1.00 89.00 124 GLY A C 1
ATOM 934 O O . GLY A 1 124 ? 3.429 14.488 9.427 1.00 89.00 124 GLY A O 1
ATOM 935 N N . THR A 1 125 ? 4.846 13.029 8.490 1.00 96.31 125 THR A N 1
ATOM 936 C CA . THR A 1 125 ? 4.144 11.816 8.937 1.00 96.31 125 THR A CA 1
ATOM 937 C C . THR A 1 125 ? 4.636 11.352 10.306 1.00 96.31 125 THR A C 1
ATOM 939 O O . THR A 1 125 ? 5.787 11.580 10.674 1.00 96.31 125 THR A O 1
ATOM 942 N N . SER A 1 126 ? 3.809 10.631 11.061 1.00 97.81 126 SER A N 1
ATOM 943 C CA . SER A 1 126 ? 4.233 10.053 12.342 1.00 97.81 126 SER A CA 1
ATOM 944 C C . SER A 1 126 ? 3.590 8.702 12.633 1.00 97.81 126 SER A C 1
ATOM 946 O O . SER A 1 126 ? 2.548 8.374 12.072 1.00 97.81 126 SER A O 1
ATOM 948 N N . TYR A 1 127 ? 4.201 7.904 13.511 1.00 98.44 127 TYR A N 1
ATOM 949 C CA . TYR A 1 127 ? 3.699 6.567 13.858 1.00 98.44 127 TYR A CA 1
ATOM 950 C C . TYR A 1 127 ? 3.543 5.665 12.626 1.00 98.44 127 TYR A C 1
ATOM 952 O O . TYR A 1 127 ? 2.505 5.037 12.413 1.00 98.44 127 TYR A O 1
ATOM 960 N N . ILE A 1 128 ? 4.569 5.655 11.778 1.00 98.56 128 ILE A N 1
ATOM 961 C CA . ILE A 1 128 ? 4.633 4.815 10.587 1.00 98.56 128 ILE A CA 1
ATOM 962 C C . ILE A 1 128 ? 5.452 3.572 10.909 1.00 98.56 128 ILE A C 1
ATOM 964 O O . ILE A 1 128 ? 6.565 3.671 11.425 1.00 98.56 128 ILE A O 1
ATOM 968 N N . THR A 1 129 ? 4.928 2.398 10.578 1.00 98.56 129 THR A N 1
ATOM 969 C CA . THR A 1 129 ? 5.638 1.133 10.757 1.00 98.56 129 THR A CA 1
ATOM 970 C C . THR A 1 129 ? 5.701 0.386 9.438 1.00 98.56 129 THR A C 1
ATOM 972 O O . THR A 1 129 ? 4.676 -0.009 8.885 1.00 98.56 129 THR A O 1
ATOM 975 N N . PHE A 1 130 ? 6.917 0.140 8.960 1.00 98.12 130 PHE A N 1
ATOM 976 C CA . PHE A 1 130 ? 7.184 -0.823 7.897 1.00 98.12 130 PHE A CA 1
ATOM 977 C C . PHE A 1 130 ? 7.820 -2.053 8.531 1.00 98.12 130 PHE A C 1
ATOM 979 O O . PHE A 1 130 ? 8.930 -1.954 9.066 1.00 98.12 130 PHE A O 1
ATOM 986 N N . ARG A 1 131 ? 7.153 -3.211 8.492 1.00 98.12 131 ARG A N 1
ATOM 987 C CA . ARG A 1 131 ? 7.711 -4.431 9.085 1.00 98.12 131 ARG A CA 1
ATOM 988 C C . ARG A 1 131 ? 7.481 -5.705 8.294 1.00 98.12 131 ARG A C 1
ATOM 990 O O . ARG A 1 131 ? 6.402 -5.916 7.763 1.00 98.12 131 ARG A O 1
ATOM 997 N N . ARG A 1 132 ? 8.481 -6.592 8.278 1.00 97.94 132 ARG A N 1
ATOM 998 C CA . ARG A 1 132 ? 8.407 -7.909 7.610 1.00 97.94 132 ARG A CA 1
ATOM 999 C C . ARG A 1 132 ? 8.066 -7.841 6.119 1.00 97.94 132 ARG A C 1
ATOM 1001 O O . ARG A 1 132 ? 7.498 -8.769 5.558 1.00 97.94 132 ARG A O 1
ATOM 1008 N N . ASN A 1 133 ? 8.440 -6.749 5.465 1.00 97.81 133 ASN A N 1
ATOM 1009 C CA . ASN A 1 133 ? 8.253 -6.590 4.032 1.00 97.81 133 ASN A CA 1
ATOM 1010 C C . ASN A 1 133 ? 9.454 -7.137 3.261 1.00 97.81 133 ASN A C 1
ATOM 1012 O O . ASN A 1 133 ? 10.598 -7.067 3.726 1.00 97.81 133 ASN A O 1
ATOM 1016 N N . TRP A 1 134 ? 9.197 -7.623 2.050 1.00 95.69 134 TRP A N 1
ATOM 1017 C CA . TRP A 1 134 ? 10.235 -7.990 1.096 1.00 95.69 134 TRP A CA 1
ATOM 1018 C C . TRP A 1 134 ? 10.188 -7.090 -0.137 1.00 95.69 134 TRP A C 1
ATOM 1020 O O . TRP A 1 134 ? 9.130 -6.804 -0.697 1.00 95.69 134 TRP A O 1
ATOM 1030 N N . GLY A 1 135 ? 11.361 -6.642 -0.569 1.00 92.31 135 GLY A N 1
ATOM 1031 C CA . GLY A 1 135 ? 11.513 -5.739 -1.692 1.00 92.31 135 GLY A CA 1
ATOM 1032 C C . GLY A 1 135 ? 12.525 -6.221 -2.727 1.00 92.31 135 GLY A C 1
ATOM 1033 O O . GLY A 1 135 ? 13.626 -6.631 -2.359 1.00 92.31 135 GLY A O 1
ATOM 1034 N N . GLN A 1 136 ? 12.206 -6.087 -4.016 1.00 90.69 136 GLN A N 1
ATOM 1035 C CA . GLN A 1 136 ? 13.174 -6.230 -5.109 1.00 90.69 136 GLN A CA 1
ATOM 1036 C C . GLN A 1 136 ? 13.184 -4.990 -6.006 1.00 90.69 136 GLN A C 1
ATOM 1038 O O . GLN A 1 136 ? 12.347 -4.809 -6.895 1.00 90.69 136 GLN A O 1
ATOM 1043 N N . PHE A 1 137 ? 14.175 -4.131 -5.790 1.00 87.19 137 PHE A N 1
ATOM 1044 C CA . PHE A 1 137 ? 14.388 -2.942 -6.606 1.00 87.19 137 PHE A CA 1
ATOM 1045 C C . PHE A 1 137 ? 15.037 -3.336 -7.932 1.00 87.19 137 PHE A C 1
ATOM 1047 O O . PHE A 1 137 ? 16.093 -3.956 -7.912 1.00 87.19 137 PHE A O 1
ATOM 1054 N N . SER A 1 138 ? 14.454 -2.961 -9.073 1.00 84.06 138 SER A N 1
ATOM 1055 C CA . SER A 1 138 ? 15.036 -3.258 -10.393 1.00 84.06 138 SER A CA 1
ATOM 1056 C C . SER A 1 138 ? 15.926 -2.120 -10.900 1.00 84.06 138 SER A C 1
ATOM 1058 O O . SER A 1 138 ? 17.143 -2.274 -10.993 1.00 84.06 138 SER A O 1
ATOM 1060 N N . THR A 1 139 ? 15.332 -0.967 -11.213 1.00 79.25 139 THR A N 1
ATOM 1061 C CA . THR A 1 139 ? 16.019 0.250 -11.678 1.00 79.25 139 THR A CA 1
ATOM 1062 C C . THR A 1 139 ? 15.126 1.479 -11.441 1.00 79.25 139 THR A C 1
ATOM 1064 O O . THR A 1 139 ? 14.021 1.340 -10.919 1.00 79.25 139 THR A O 1
ATOM 1067 N N . TRP A 1 140 ? 15.577 2.674 -11.821 1.00 77.31 140 TRP A N 1
ATOM 1068 C CA . TRP A 1 140 ? 14.781 3.909 -11.853 1.00 77.31 140 TRP A CA 1
ATOM 1069 C C . TRP A 1 140 ? 14.998 4.632 -13.192 1.00 77.31 140 TRP A C 1
ATOM 1071 O O . TRP A 1 140 ? 15.900 4.284 -13.954 1.00 77.31 140 TRP A O 1
ATOM 1081 N N . THR A 1 141 ? 14.171 5.634 -13.502 1.00 68.88 141 THR A N 1
ATOM 1082 C CA . THR A 1 141 ? 14.356 6.460 -14.712 1.00 68.88 141 THR A CA 1
ATOM 1083 C C . THR A 1 141 ? 15.196 7.696 -14.422 1.00 68.88 141 THR A C 1
ATOM 1085 O O . THR A 1 141 ? 14.941 8.421 -13.462 1.00 68.88 141 THR A O 1
ATOM 1088 N N . ILE A 1 142 ? 16.182 7.943 -15.284 1.00 51.81 142 ILE A N 1
ATOM 1089 C CA . ILE A 1 142 ? 17.060 9.117 -15.255 1.00 51.81 142 ILE A CA 1
ATOM 1090 C C . ILE A 1 142 ? 16.210 10.383 -15.474 1.00 51.81 142 ILE A C 1
ATOM 1092 O O . ILE A 1 142 ? 15.531 10.491 -16.490 1.00 51.81 142 ILE A O 1
ATOM 1096 N N . GLY A 1 143 ? 16.236 11.325 -14.524 1.00 54.44 143 GLY A N 1
ATOM 1097 C CA . GLY A 1 143 ? 15.504 12.603 -14.590 1.00 54.44 143 GLY A CA 1
ATOM 1098 C C . GLY A 1 143 ? 14.676 12.911 -13.338 1.00 54.44 143 GLY A C 1
ATOM 1099 O O . GLY A 1 143 ? 14.541 14.072 -12.964 1.00 54.44 143 GLY A O 1
ATOM 1100 N N . ALA A 1 144 ? 14.215 11.877 -12.629 1.00 55.50 144 ALA A N 1
ATOM 1101 C CA . ALA A 1 144 ? 13.826 12.005 -11.229 1.00 55.50 144 ALA A CA 1
ATOM 1102 C C . ALA A 1 144 ? 15.114 12.147 -10.405 1.00 55.50 144 ALA A C 1
ATOM 1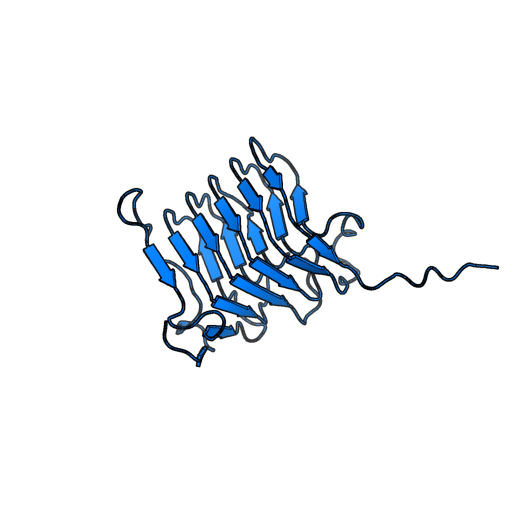104 O O . ALA A 1 144 ? 16.067 11.405 -10.658 1.00 55.50 144 ALA A O 1
ATOM 1105 N N . GLY A 1 145 ? 15.176 13.101 -9.468 1.00 54.59 145 GLY A N 1
ATOM 1106 C CA . GLY A 1 145 ? 16.349 13.289 -8.605 1.00 54.59 145 GLY A CA 1
ATOM 1107 C C . GLY A 1 145 ? 16.875 11.948 -8.087 1.00 54.59 145 GLY A C 1
ATOM 1108 O O . GLY A 1 145 ? 16.079 11.086 -7.704 1.00 54.59 145 GLY A O 1
ATOM 1109 N N . GLU A 1 146 ? 18.196 11.766 -8.157 1.00 52.75 146 GLU A N 1
ATOM 1110 C CA . GLU A 1 146 ? 18.879 10.496 -7.903 1.00 52.75 146 GLU A CA 1
ATOM 1111 C C . GLU A 1 146 ? 18.295 9.805 -6.658 1.00 52.75 146 GLU A C 1
ATOM 1113 O O . GLU A 1 146 ? 18.277 10.404 -5.574 1.00 52.75 146 GLU A O 1
ATOM 1118 N N . PRO A 1 147 ? 17.749 8.579 -6.774 1.00 59.00 147 PRO A N 1
ATOM 1119 C CA . PRO A 1 147 ? 17.312 7.864 -5.593 1.00 59.00 147 PRO A CA 1
ATOM 1120 C C . PRO A 1 147 ? 18.553 7.640 -4.739 1.00 59.00 147 PRO A C 1
ATOM 1122 O O . PRO A 1 147 ? 19.518 7.053 -5.219 1.00 59.00 147 PRO A O 1
ATOM 1125 N N . ASN A 1 148 ? 18.528 8.079 -3.475 1.00 58.41 148 ASN A N 1
ATOM 1126 C CA . ASN A 1 148 ?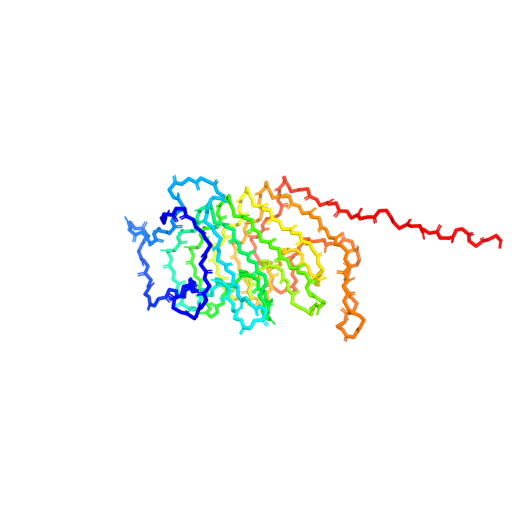 19.581 7.739 -2.518 1.00 58.41 148 ASN A CA 1
ATOM 1127 C C . ASN A 1 148 ? 19.797 6.219 -2.575 1.00 58.41 148 ASN A C 1
ATOM 1129 O O . ASN A 1 148 ? 18.929 5.452 -2.144 1.00 58.41 148 ASN A O 1
ATOM 1133 N N . PHE A 1 149 ? 20.914 5.809 -3.181 1.00 51.91 149 PHE A N 1
ATOM 1134 C CA . PHE A 1 149 ? 21.121 4.480 -3.765 1.00 51.91 149 PHE A CA 1
ATOM 1135 C C . PHE A 1 149 ? 21.097 3.319 -2.761 1.00 51.91 149 PHE A C 1
ATOM 1137 O O . PHE A 1 149 ? 21.093 2.158 -3.175 1.00 51.91 149 PHE A O 1
ATOM 1144 N N . GLY A 1 150 ? 21.104 3.622 -1.460 1.00 53.34 150 GLY A N 1
ATOM 1145 C CA . GLY A 1 150 ? 21.155 2.645 -0.374 1.00 53.34 150 GLY A CA 1
ATOM 1146 C C . GLY A 1 150 ? 19.799 2.179 0.162 1.00 53.34 150 GLY A C 1
ATOM 1147 O O . GLY A 1 150 ? 19.752 1.136 0.804 1.00 53.34 150 GLY A O 1
ATOM 1148 N N . ASN A 1 151 ? 18.700 2.897 -0.103 1.00 66.62 151 ASN A N 1
ATOM 1149 C CA . ASN A 1 151 ? 17.454 2.682 0.642 1.00 66.62 151 ASN A CA 1
ATOM 1150 C C . ASN A 1 151 ? 16.303 2.341 -0.306 1.00 66.62 151 ASN A C 1
ATOM 1152 O O . ASN A 1 151 ? 15.768 3.226 -0.970 1.00 66.62 151 ASN A O 1
ATOM 1156 N N . CYS A 1 152 ? 15.910 1.068 -0.379 1.00 79.81 152 CYS A N 1
ATOM 1157 C CA . CYS A 1 152 ? 14.683 0.668 -1.080 1.00 79.81 152 CYS A CA 1
ATOM 1158 C C . CYS A 1 152 ? 13.421 0.999 -0.277 1.00 79.81 152 CYS A C 1
ATOM 1160 O O . CYS A 1 152 ? 12.337 1.107 -0.844 1.00 79.81 152 CYS A O 1
ATOM 1162 N N . MET A 1 153 ? 13.580 1.116 1.040 1.00 89.12 153 MET A N 1
ATOM 1163 C CA . MET A 1 153 ? 12.553 1.508 1.991 1.00 89.12 153 MET A CA 1
ATOM 1164 C C . MET A 1 153 ? 13.073 2.712 2.764 1.00 89.12 153 MET A C 1
ATOM 1166 O O . MET A 1 153 ? 14.218 2.672 3.216 1.00 89.12 153 MET A O 1
ATOM 1170 N N . GLU A 1 154 ? 12.291 3.781 2.888 1.00 90.44 154 GLU A N 1
ATOM 1171 C CA . GLU A 1 154 ? 12.792 5.002 3.520 1.00 90.44 154 GLU A CA 1
ATOM 1172 C C . GLU A 1 154 ? 11.745 5.824 4.264 1.00 90.44 154 GLU A C 1
ATOM 1174 O O . GLU A 1 154 ? 10.557 5.830 3.940 1.00 90.44 154 GLU A O 1
ATOM 1179 N N . PHE A 1 155 ? 12.253 6.581 5.233 1.00 92.75 155 PHE A N 1
ATOM 1180 C CA . PHE A 1 155 ? 11.610 7.771 5.761 1.00 92.75 155 PHE A CA 1
ATOM 1181 C C . PHE A 1 155 ? 12.372 8.991 5.261 1.00 92.75 155 PHE A C 1
ATOM 1183 O O . PHE A 1 155 ? 13.600 9.038 5.361 1.00 92.75 155 PHE A O 1
ATOM 1190 N N . TYR A 1 156 ? 11.655 9.959 4.701 1.00 89.25 156 TYR A N 1
ATOM 1191 C CA . TYR A 1 156 ? 12.252 11.158 4.126 1.00 89.25 156 TYR A CA 1
ATOM 1192 C C . TYR A 1 156 ? 11.588 12.433 4.656 1.00 89.25 156 TYR A C 1
ATOM 1194 O O . TYR A 1 156 ? 10.366 12.570 4.660 1.00 89.25 156 TYR A O 1
ATOM 1202 N N . GLY A 1 157 ? 12.406 13.402 5.071 1.00 88.12 157 GLY A N 1
ATOM 1203 C CA . GLY A 1 157 ? 11.930 14.641 5.687 1.00 88.12 157 GLY A CA 1
ATOM 1204 C C . GLY A 1 157 ? 11.496 14.446 7.143 1.00 88.12 157 GLY A C 1
ATOM 1205 O O . GLY A 1 157 ? 12.090 13.652 7.869 1.00 8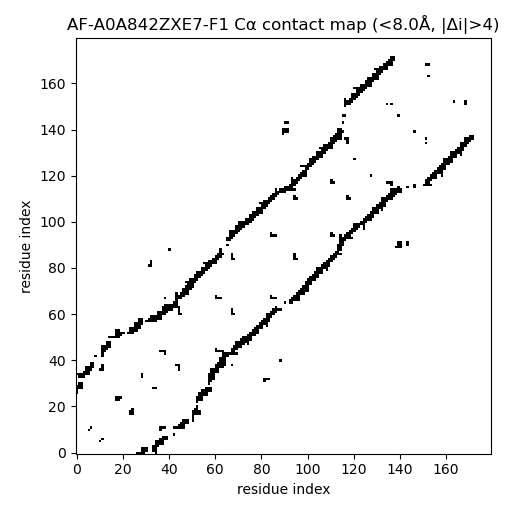8.12 157 GLY A O 1
ATOM 1206 N N . ASP A 1 158 ? 10.481 15.197 7.574 1.00 90.75 158 ASP A N 1
ATOM 1207 C CA . ASP A 1 158 ? 9.954 15.134 8.942 1.00 90.75 158 ASP A CA 1
ATOM 1208 C C . ASP A 1 158 ? 9.077 13.885 9.122 1.00 90.75 158 ASP A C 1
ATOM 1210 O O . ASP A 1 158 ? 7.905 13.868 8.741 1.00 90.75 158 ASP A O 1
ATOM 1214 N N . VAL A 1 159 ? 9.678 12.811 9.636 1.00 95.19 159 VAL A N 1
ATOM 1215 C CA . VAL A 1 159 ? 8.995 11.558 9.971 1.00 95.19 159 VAL A CA 1
ATOM 1216 C C . VAL A 1 159 ? 9.315 11.191 11.416 1.00 95.19 159 VAL A C 1
ATOM 1218 O O . VAL A 1 159 ? 10.473 10.972 11.763 1.00 95.19 159 VAL A O 1
ATOM 1221 N N . GLN A 1 160 ? 8.293 11.123 12.269 1.00 96.56 160 GLN A N 1
ATOM 1222 C CA . GLN A 1 160 ? 8.470 11.030 13.724 1.00 96.56 160 GLN A CA 1
ATOM 1223 C C . GLN A 1 160 ? 7.909 9.725 14.295 1.00 96.56 160 GLN A C 1
ATOM 1225 O O . GLN A 1 160 ? 6.927 9.187 13.785 1.00 96.56 160 GLN A O 1
ATOM 1230 N N . ASN A 1 161 ? 8.501 9.215 15.381 1.00 97.31 161 ASN A N 1
ATOM 1231 C CA . ASN A 1 161 ? 8.005 8.040 16.121 1.00 97.31 161 ASN A CA 1
ATOM 1232 C C . ASN A 1 161 ? 7.697 6.829 15.220 1.00 97.31 161 ASN A C 1
ATOM 1234 O O . ASN A 1 161 ? 6.657 6.190 15.361 1.00 97.31 161 ASN A O 1
ATOM 1238 N N . SER A 1 162 ? 8.562 6.577 14.239 1.00 97.81 162 SER A N 1
ATOM 1239 C CA . SER A 1 162 ? 8.317 5.624 13.156 1.00 97.81 162 SER A CA 1
ATOM 1240 C C . SER A 1 162 ? 9.426 4.578 13.085 1.00 97.81 162 SER A C 1
ATOM 1242 O O . SER A 1 162 ? 10.573 4.858 13.433 1.00 97.81 162 SER A O 1
ATOM 1244 N N . PHE A 1 163 ? 9.088 3.377 12.619 1.00 96.75 163 PHE A N 1
ATOM 1245 C CA . PHE A 1 163 ? 9.964 2.208 12.644 1.00 96.75 163 PHE A CA 1
ATOM 1246 C C . PHE A 1 163 ? 10.034 1.519 11.280 1.00 96.75 163 PHE A C 1
ATOM 1248 O O . PHE A 1 163 ? 9.016 1.286 10.628 1.00 96.75 163 PHE A O 1
ATOM 1255 N N . ILE A 1 164 ? 11.248 1.137 10.887 1.00 95.56 164 ILE A N 1
ATOM 1256 C CA . ILE A 1 164 ? 11.507 0.184 9.805 1.00 95.56 164 ILE A CA 1
ATOM 1257 C C . ILE A 1 164 ? 12.199 -1.012 10.455 1.00 95.56 164 ILE A C 1
ATOM 1259 O O . ILE A 1 164 ? 13.343 -0.898 10.885 1.00 95.56 164 ILE A O 1
ATOM 1263 N N . GLU A 1 165 ? 11.516 -2.150 10.551 1.00 96.12 165 GLU A N 1
ATOM 1264 C CA . GLU A 1 165 ? 12.026 -3.329 11.264 1.00 96.12 165 GLU A CA 1
ATOM 1265 C C . GLU A 1 165 ? 11.820 -4.625 10.474 1.00 96.12 165 GLU A C 1
ATOM 1267 O O . GLU A 1 165 ? 10.798 -4.825 9.827 1.00 96.12 165 GLU A O 1
ATOM 1272 N N . ASN A 1 166 ? 12.780 -5.548 10.538 1.00 96.88 166 ASN A N 1
ATOM 1273 C CA . ASN A 1 166 ? 12.643 -6.895 9.967 1.00 96.88 166 ASN A CA 1
ATOM 1274 C C . ASN A 1 166 ? 12.267 -6.931 8.474 1.00 96.88 166 ASN A C 1
ATOM 1276 O O . ASN A 1 166 ? 11.594 -7.858 8.035 1.00 96.88 166 ASN A O 1
ATOM 1280 N N . ASN A 1 167 ? 12.672 -5.930 7.692 1.00 94.88 167 ASN A N 1
ATOM 1281 C CA . ASN A 1 167 ? 12.417 -5.900 6.254 1.00 94.88 167 ASN A CA 1
ATOM 1282 C C . ASN A 1 167 ? 13.648 -6.365 5.472 1.00 94.88 167 ASN A C 1
ATOM 1284 O O . ASN A 1 167 ? 14.785 -6.124 5.878 1.00 94.88 167 ASN A O 1
ATOM 1288 N N . ILE A 1 168 ? 13.418 -6.971 4.311 1.00 92.94 168 ILE A N 1
ATOM 1289 C CA . ILE A 1 168 ? 14.466 -7.404 3.387 1.00 92.94 168 ILE A CA 1
ATOM 1290 C C . ILE A 1 168 ? 14.335 -6.585 2.107 1.00 92.94 168 ILE A C 1
ATOM 1292 O O . ILE A 1 168 ? 13.268 -6.556 1.501 1.00 92.94 168 ILE A O 1
ATOM 1296 N N . CYS A 1 169 ? 15.418 -5.949 1.659 1.00 87.81 169 CYS A N 1
ATOM 1297 C CA . CYS A 1 169 ? 15.503 -5.451 0.289 1.00 87.81 169 CYS A CA 1
ATOM 1298 C C . CYS A 1 169 ? 16.630 -6.139 -0.473 1.00 87.81 169 CYS A C 1
ATOM 1300 O O . CYS A 1 169 ? 17.748 -6.266 0.020 1.00 87.81 169 CYS A O 1
ATOM 1302 N N . THR A 1 170 ? 16.329 -6.507 -1.711 1.00 86.75 170 THR A N 1
ATOM 1303 C CA . THR A 1 170 ? 17.271 -7.014 -2.696 1.00 86.75 170 THR A CA 1
ATOM 1304 C C . THR A 1 170 ? 17.339 -6.083 -3.905 1.00 86.75 170 THR A C 1
ATOM 1306 O O . THR A 1 170 ? 16.390 -5.371 -4.244 1.00 86.75 170 THR A O 1
ATOM 1309 N N . ARG A 1 171 ? 18.493 -6.092 -4.568 1.00 78.25 171 ARG A N 1
ATOM 1310 C CA . ARG A 1 171 ? 18.764 -5.355 -5.802 1.00 78.25 171 ARG A CA 1
ATOM 1311 C C . ARG A 1 171 ? 19.575 -6.269 -6.729 1.00 78.25 171 ARG A C 1
ATOM 1313 O O . ARG A 1 171 ? 20.422 -7.004 -6.215 1.00 78.25 171 ARG A O 1
ATOM 1320 N N . PRO A 1 172 ? 19.380 -6.225 -8.061 1.00 73.06 172 PRO A N 1
ATOM 1321 C CA . PRO A 1 172 ? 20.308 -6.832 -9.002 1.00 73.06 172 PRO A CA 1
ATOM 1322 C C . PRO A 1 172 ? 21.729 -6.351 -8.702 1.00 73.06 172 PRO A C 1
ATOM 1324 O O . PRO A 1 172 ? 21.956 -5.146 -8.558 1.00 73.06 172 PRO A O 1
ATOM 1327 N N . GLY A 1 173 ? 22.679 -7.280 -8.575 1.00 61.41 173 GLY A N 1
ATOM 1328 C CA . GLY A 1 173 ? 24.078 -6.928 -8.354 1.00 61.41 173 GLY A CA 1
ATOM 1329 C C . GLY A 1 173 ? 24.526 -5.924 -9.411 1.00 61.41 173 GLY A C 1
ATOM 1330 O O . GLY A 1 173 ? 24.337 -6.154 -10.605 1.00 61.41 173 GLY A O 1
ATOM 1331 N N . SER A 1 174 ? 25.084 -4.787 -8.993 1.00 55.22 174 SER A N 1
ATOM 1332 C CA . SER A 1 174 ? 25.767 -3.933 -9.950 1.00 55.22 174 SER A CA 1
ATOM 1333 C C . SER A 1 174 ? 26.989 -4.701 -10.435 1.00 55.22 174 SER A C 1
ATOM 1335 O O . SER A 1 174 ? 27.880 -5.029 -9.651 1.00 55.22 174 SER A O 1
ATOM 1337 N N . THR A 1 175 ? 27.081 -4.969 -11.735 1.00 44.31 175 THR A N 1
ATOM 1338 C CA . THR A 1 175 ? 28.397 -5.089 -12.354 1.00 44.31 175 THR A CA 1
ATOM 1339 C C . THR A 1 175 ? 29.036 -3.713 -12.215 1.00 44.31 175 THR A C 1
ATOM 1341 O O . THR A 1 175 ? 28.885 -2.847 -13.076 1.00 44.31 175 THR A O 1
ATOM 1344 N N . ARG A 1 176 ? 29.711 -3.459 -11.088 1.00 44.31 176 ARG A N 1
ATOM 1345 C CA . ARG A 1 176 ? 30.791 -2.480 -11.102 1.00 44.31 176 ARG A CA 1
ATOM 1346 C C . ARG A 1 176 ? 31.772 -3.042 -12.118 1.00 44.31 176 ARG A C 1
ATOM 1348 O O . ARG A 1 176 ? 32.459 -4.013 -11.819 1.00 44.31 176 ARG A O 1
ATOM 1355 N N . ASN A 1 177 ? 31.782 -2.489 -13.326 1.00 38.59 177 ASN A N 1
ATOM 1356 C CA . ASN A 1 177 ? 32.929 -2.650 -14.198 1.00 38.59 177 ASN A CA 1
ATOM 1357 C C . ASN A 1 177 ? 34.123 -2.165 -13.375 1.00 38.59 177 ASN A C 1
ATOM 1359 O O . ASN A 1 177 ? 34.225 -0.976 -13.071 1.00 38.59 177 ASN A O 1
ATOM 1363 N N . ALA A 1 178 ? 34.947 -3.109 -12.921 1.00 36.88 178 ALA A N 1
ATOM 1364 C CA . ALA A 1 178 ? 36.280 -2.809 -12.454 1.00 36.88 178 ALA A CA 1
ATOM 1365 C C . ALA A 1 178 ? 36.971 -2.160 -13.650 1.00 36.88 178 ALA A C 1
ATOM 1367 O O . ALA A 1 178 ? 37.226 -2.810 -14.663 1.00 36.88 178 ALA A O 1
ATOM 1368 N N . ILE A 1 179 ? 37.137 -0.847 -13.574 1.00 37.91 179 ILE A N 1
ATOM 1369 C CA . ILE A 1 179 ? 37.992 -0.129 -14.501 1.00 37.91 179 ILE A CA 1
ATOM 1370 C C . ILE A 1 179 ? 39.401 -0.624 -14.160 1.00 37.91 179 ILE A C 1
ATOM 1372 O O . ILE A 1 179 ? 39.818 -0.506 -13.005 1.00 37.91 179 ILE A O 1
ATOM 1376 N N . ALA A 1 180 ? 40.023 -1.303 -15.124 1.00 35.62 180 ALA A N 1
ATOM 1377 C CA . ALA A 1 180 ? 41.420 -1.717 -15.083 1.00 35.62 180 ALA A CA 1
ATOM 1378 C C . ALA A 1 180 ? 42.354 -0.501 -15.054 1.00 35.62 180 ALA A C 1
ATOM 1380 O O . ALA A 1 180 ? 41.953 0.555 -15.600 1.00 35.62 180 ALA A O 1
#

Radius of gyration: 15.95 Å; Cα contacts (8 Å, |Δi|>4): 544; chains: 1; bounding box: 57×32×34 Å

pLDDT: mean 90.11, std 14.91, range [35.62, 98.88]

Solvent-accessible surface area (backbone atoms only — not comparable to full-atom values): 8883 Å² total; per-residue (Å²): 74,73,72,44,82,38,66,56,81,90,54,35,48,60,64,90,65,56,38,38,98,92,51,52,43,74,50,43,32,74,46,74,64,41,22,34,28,40,16,77,54,71,32,50,20,30,39,39,58,53,36,29,22,36,36,41,31,16,37,27,26,25,33,27,62,58,28,23,34,36,34,22,65,67,16,32,46,34,38,40,33,46,30,37,35,40,34,86,55,72,35,76,35,32,36,34,33,34,56,22,28,34,43,34,40,43,28,54,24,38,27,39,33,26,25,46,25,38,35,37,37,24,62,68,21,32,40,37,37,42,32,50,27,43,33,39,50,67,48,61,45,92,82,45,79,80,55,68,87,86,47,53,58,47,77,43,81,53,60,41,82,56,47,80,44,78,59,48,76,46,59,73,80,76,81,71,76,77,79,127

Secondary structure (DSSP, 8-state):
--SEEEESGGGSB---S--BTTB-EEEE-SSTT-EEEE-TTTS-SEEEES--SEEEESEEEE--SS-SEEEESSEEEEEEES-EEEE-S--SS-SEEE-SEEEEEEES-EEEESSS-SEEEESSEEEEEEES-EEEE----BTB----TT-SEEEESSEES-EEES-EEE-PPP------

Sequence (180 aa):
MKDGNYTGAEYMIVPTKSGTAGNPITIIAENDGQVTIDGQNSRIPLDINGKSYIDIEGIVFKNSNQAEVVIRGTSSYINIRRVSASKSNGSEYNIFEVSSGNHILIEDSVAYGTTRKLIAAYGGTSYITFRRNWGQFSTWTIGAGEPNFGNCMEFYGDVQNSFIENNICTRPGSTRNAIA

Foldseek 3Di:
DEFDEDEDPVQAAEDPEAADPVGAAEDEYPDALRAEQEQCLPAANAAAAQYERYEYYRYEFENHVAANHEHYNAYEHYEYASYEFEYADADLHENAEAEHYEHYEHYCYEFEYEYLAPHEYEDQYEHAEYANYEYEYEYHDPPNPHRPVPHNYDYDYNYYHYDYYHYYYDYPDDPPVPPD